Protein AF-A0A924D9V4-F1 (afdb_monomer)

Sequence (196 aa):
MYHKVGEPVHMKADRFLNVSTIAFERQMTLLASMKFRVRPFAEIVEAATTGKTLPPRTLAITFDDGYANVDEHAAPVLQRLDFPATVFVVSQGIGKTNEWDKQEGYPELNLMGWERLRELQALGWEIGGHTRTHSHLDTLENNLAEADILRGKEEVEAVLGVTLKTFCYPFGHYGVSTPNLVAKAGFTGACTTKSG

Mean predicted aligned error: 3.33 Å

Structure (mmCIF, N/CA/C/O backbone):
data_AF-A0A924D9V4-F1
#
_entry.id   AF-A0A924D9V4-F1
#
loop_
_atom_site.group_PDB
_atom_site.id
_atom_site.type_symbol
_atom_site.label_atom_id
_atom_site.label_alt_id
_atom_site.label_comp_id
_atom_site.label_asym_id
_atom_site.label_entity_id
_atom_site.label_seq_id
_atom_site.pdbx_PDB_ins_code
_atom_site.Cartn_x
_atom_site.Cartn_y
_atom_site.Cartn_z
_atom_site.occupancy
_atom_site.B_iso_or_equiv
_atom_site.auth_seq_id
_atom_site.auth_comp_id
_atom_site.auth_asym_id
_atom_site.auth_atom_id
_atom_site.pdbx_PDB_model_num
ATOM 1 N N . MET A 1 1 ? 2.790 -5.242 8.231 1.00 93.75 1 MET A N 1
ATOM 2 C CA . MET A 1 1 ? 3.253 -5.079 6.846 1.00 93.75 1 MET A CA 1
ATOM 3 C C . MET A 1 1 ? 3.575 -6.457 6.303 1.00 93.75 1 MET A C 1
ATOM 5 O O . MET A 1 1 ? 4.354 -7.172 6.924 1.00 93.75 1 MET A O 1
ATOM 9 N N . TYR A 1 2 ? 2.926 -6.831 5.210 1.00 96.62 2 TYR A N 1
ATOM 10 C CA . TYR A 1 2 ? 3.140 -8.059 4.449 1.00 96.62 2 TYR A CA 1
ATOM 11 C C . TYR A 1 2 ? 3.419 -7.674 2.991 1.00 96.62 2 TYR A C 1
ATOM 13 O O . TYR A 1 2 ? 3.175 -6.536 2.604 1.00 96.62 2 TYR A O 1
ATOM 21 N N . HIS A 1 3 ? 3.937 -8.596 2.185 1.00 94.00 3 HIS A N 1
ATOM 22 C CA . HIS A 1 3 ? 4.010 -8.423 0.727 1.00 94.00 3 HIS A CA 1
ATOM 23 C C . HIS A 1 3 ? 3.318 -9.611 0.066 1.00 94.00 3 HIS A C 1
ATOM 25 O O . HIS A 1 3 ? 2.261 -9.462 -0.535 1.00 94.00 3 HIS A O 1
ATOM 31 N N . LYS A 1 4 ? 3.867 -10.814 0.272 1.00 93.56 4 LYS A N 1
ATOM 32 C CA . LYS A 1 4 ? 3.381 -12.059 -0.328 1.00 93.56 4 LYS A CA 1
ATOM 33 C C . LYS A 1 4 ? 2.810 -12.998 0.727 1.00 93.56 4 LYS A C 1
ATOM 35 O O . LYS A 1 4 ? 3.369 -13.132 1.823 1.00 93.56 4 LYS A O 1
ATOM 40 N N . VAL A 1 5 ? 1.715 -13.670 0.382 1.00 94.06 5 VAL A N 1
ATOM 41 C CA . VAL A 1 5 ? 1.150 -14.764 1.180 1.00 94.06 5 VAL A CA 1
ATOM 42 C C . VAL A 1 5 ? 0.968 -15.977 0.283 1.00 94.06 5 VAL A C 1
ATOM 44 O O . VAL A 1 5 ? 0.410 -15.847 -0.796 1.00 94.06 5 VAL A O 1
ATOM 47 N N . GLY A 1 6 ? 1.445 -17.141 0.715 1.00 90.56 6 GLY A N 1
ATOM 48 C CA . GLY A 1 6 ? 1.438 -18.367 -0.087 1.00 90.56 6 GLY A CA 1
ATOM 49 C C . GLY A 1 6 ? 2.699 -19.197 0.117 1.00 90.56 6 GLY A C 1
ATOM 50 O O . GLY A 1 6 ? 3.574 -18.844 0.912 1.00 90.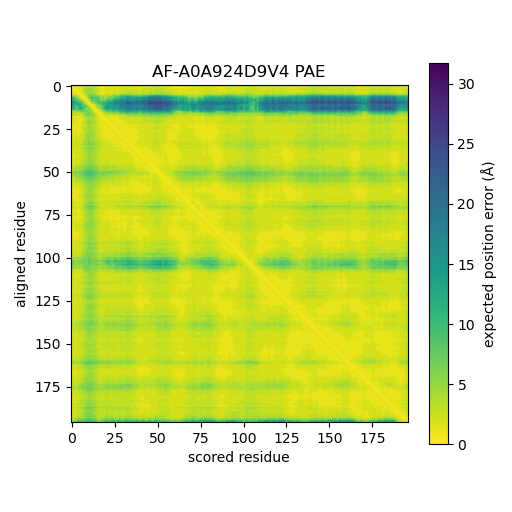56 6 GLY A O 1
ATOM 51 N N . GLU A 1 7 ? 2.806 -20.323 -0.581 1.00 82.19 7 GLU A N 1
ATOM 52 C CA . GLU A 1 7 ? 4.034 -21.119 -0.542 1.00 82.19 7 GLU A CA 1
ATOM 53 C C . GLU A 1 7 ? 5.170 -20.381 -1.275 1.00 82.19 7 GLU A C 1
ATOM 55 O O . GLU A 1 7 ? 4.950 -19.854 -2.367 1.00 82.19 7 GLU A O 1
ATOM 60 N N . PRO A 1 8 ? 6.380 -20.294 -0.686 1.00 70.88 8 PRO A N 1
ATOM 61 C CA . PRO A 1 8 ? 7.477 -19.544 -1.283 1.00 70.88 8 PRO A CA 1
ATOM 62 C C . PRO A 1 8 ? 7.894 -20.181 -2.610 1.00 70.88 8 PRO A C 1
ATOM 64 O O . PRO A 1 8 ? 8.184 -21.377 -2.676 1.00 70.88 8 PRO A O 1
ATOM 67 N N . VAL A 1 9 ? 7.985 -19.362 -3.654 1.00 66.31 9 VAL A N 1
ATOM 68 C CA . VAL A 1 9 ? 8.421 -19.790 -4.989 1.00 66.31 9 VAL A CA 1
ATOM 69 C C . VAL A 1 9 ? 9.951 -19.876 -5.032 1.00 66.31 9 VAL A C 1
ATOM 71 O O . VAL A 1 9 ? 10.512 -20.728 -5.721 1.00 66.31 9 VAL A O 1
ATOM 74 N N . HIS A 1 10 ? 10.651 -19.057 -4.234 1.00 64.56 10 HIS A N 1
ATOM 75 C CA . HIS A 1 10 ? 12.106 -19.057 -4.140 1.00 64.56 10 HIS A CA 1
ATOM 76 C C . HIS A 1 10 ? 12.631 -18.834 -2.706 1.00 64.56 10 HIS A C 1
ATOM 78 O O . HIS A 1 10 ? 12.683 -17.721 -2.191 1.00 64.56 10 HIS A O 1
ATOM 84 N N . MET A 1 11 ? 13.142 -19.899 -2.075 1.00 61.25 11 MET A N 1
ATOM 85 C CA . MET A 1 11 ? 13.516 -19.926 -0.646 1.00 61.25 11 MET A CA 1
ATOM 86 C C . MET A 1 11 ? 14.473 -18.826 -0.137 1.00 61.25 11 MET A C 1
ATOM 88 O O . MET A 1 11 ? 14.416 -18.497 1.046 1.00 61.25 11 MET A O 1
ATOM 92 N N . LYS A 1 12 ? 15.381 -18.280 -0.962 1.00 59.53 12 LYS A N 1
ATOM 93 C CA . LYS A 1 12 ? 16.325 -17.232 -0.514 1.00 59.53 12 LYS A CA 1
ATOM 94 C C . LYS A 1 12 ? 15.731 -15.826 -0.607 1.00 59.53 12 LYS A C 1
ATOM 96 O O . LYS A 1 12 ? 15.820 -15.086 0.367 1.00 59.53 12 LYS A O 1
ATOM 101 N N . ALA A 1 13 ? 15.133 -15.490 -1.748 1.00 59.34 13 ALA A N 1
ATOM 102 C CA . ALA A 1 13 ? 14.556 -14.175 -2.020 1.00 59.34 13 ALA A CA 1
ATOM 103 C C . ALA A 1 13 ? 13.226 -13.958 -1.271 1.00 59.34 13 ALA A C 1
ATOM 105 O O . ALA A 1 13 ? 12.940 -12.866 -0.790 1.00 59.34 13 ALA A O 1
ATOM 106 N N . ASP A 1 14 ? 12.447 -15.023 -1.067 1.00 63.16 14 ASP A N 1
ATOM 107 C CA . ASP A 1 14 ? 11.155 -14.950 -0.377 1.00 63.16 14 ASP A CA 1
ATOM 108 C C . ASP A 1 14 ? 11.266 -14.978 1.150 1.00 63.16 14 ASP A C 1
ATOM 110 O O . ASP A 1 14 ? 10.271 -14.764 1.841 1.00 63.16 14 ASP A O 1
ATOM 114 N N . ARG A 1 15 ? 12.465 -15.211 1.704 1.00 63.47 15 ARG A N 1
ATOM 115 C CA . ARG A 1 15 ? 12.656 -15.446 3.145 1.00 63.47 15 ARG A CA 1
ATOM 116 C C . ARG A 1 15 ? 12.129 -14.309 4.028 1.00 63.47 15 ARG A C 1
ATOM 118 O O . ARG A 1 15 ? 11.729 -14.576 5.158 1.00 63.47 15 ARG A O 1
ATOM 125 N N . PHE A 1 16 ? 12.151 -13.071 3.538 1.00 73.44 16 PHE A N 1
ATOM 126 C CA . PHE A 1 16 ? 11.757 -11.887 4.311 1.00 73.44 16 PHE A CA 1
ATOM 127 C C . PHE A 1 16 ? 10.460 -11.226 3.831 1.00 73.44 16 PHE A C 1
ATOM 129 O O . PHE A 1 16 ? 9.909 -10.405 4.557 1.00 73.44 16 PHE A O 1
ATOM 136 N N . LEU A 1 17 ? 9.962 -11.595 2.647 1.00 84.56 17 LEU A N 1
ATOM 137 C CA . LEU A 1 17 ? 8.810 -10.947 2.007 1.00 84.56 17 LEU A CA 1
ATOM 138 C C . LEU A 1 17 ? 7.609 -11.884 1.820 1.00 84.56 17 LEU A C 1
ATOM 140 O O . LEU A 1 17 ? 6.562 -11.438 1.357 1.00 84.56 17 LEU A O 1
ATOM 144 N N . ASN A 1 18 ? 7.737 -13.171 2.159 1.00 90.38 18 ASN A N 1
ATOM 145 C CA . ASN A 1 18 ? 6.671 -14.156 2.006 1.00 90.38 18 ASN A CA 1
ATOM 146 C C . ASN A 1 18 ? 6.308 -14.833 3.331 1.00 90.38 18 ASN A C 1
ATOM 148 O O . ASN A 1 18 ? 7.175 -15.280 4.084 1.00 90.38 18 ASN A O 1
ATOM 152 N N . VAL A 1 19 ? 5.008 -14.977 3.576 1.00 93.00 19 VAL A N 1
ATOM 153 C CA . VAL A 1 19 ? 4.457 -15.739 4.702 1.00 93.00 19 VAL A CA 1
ATOM 154 C C . VAL A 1 19 ? 3.585 -16.863 4.152 1.00 93.00 19 VAL A C 1
ATOM 156 O O . VAL A 1 19 ? 2.735 -16.622 3.304 1.00 93.00 19 VAL A O 1
ATOM 159 N N . SER A 1 20 ? 3.754 -18.099 4.631 1.00 93.31 20 SER A N 1
ATOM 160 C CA . SER A 1 20 ? 2.880 -19.195 4.186 1.00 93.31 20 SER A CA 1
ATOM 161 C C . SER A 1 20 ? 1.430 -18.954 4.594 1.00 93.31 20 SER A C 1
ATOM 163 O O . SER A 1 20 ? 1.162 -18.358 5.640 1.00 93.31 20 SER A O 1
ATOM 165 N N . THR A 1 21 ? 0.480 -19.470 3.814 1.00 94.00 21 THR A N 1
ATOM 166 C CA . THR A 1 21 ? -0.957 -19.335 4.106 1.00 94.00 21 THR A CA 1
ATOM 167 C C . THR A 1 21 ? -1.294 -19.838 5.511 1.00 94.00 21 THR A C 1
ATOM 169 O O . THR A 1 21 ? -2.023 -19.181 6.249 1.00 94.00 21 THR A O 1
ATOM 172 N N . ILE A 1 22 ? -0.683 -20.953 5.933 1.00 94.81 22 ILE A N 1
ATOM 173 C CA . ILE A 1 22 ? -0.867 -21.527 7.275 1.00 94.81 22 ILE A CA 1
ATOM 174 C C . ILE A 1 22 ? -0.351 -20.577 8.362 1.00 94.81 22 ILE A C 1
ATOM 176 O O . ILE A 1 22 ? -0.993 -20.404 9.400 1.00 94.81 22 ILE A O 1
ATOM 180 N N . ALA A 1 23 ? 0.823 -19.971 8.164 1.00 95.69 23 ALA A N 1
ATOM 181 C CA . ALA A 1 23 ? 1.382 -19.031 9.130 1.00 95.69 23 ALA A CA 1
ATOM 182 C C . ALA A 1 23 ? 0.545 -17.748 9.204 1.00 95.69 23 ALA A C 1
ATOM 184 O O . ALA A 1 23 ? 0.254 -17.278 10.305 1.00 95.69 23 ALA A O 1
ATOM 185 N N . PHE A 1 24 ? 0.110 -17.229 8.055 1.00 97.62 24 PHE A N 1
ATOM 186 C CA . PHE A 1 24 ? -0.761 -16.064 7.975 1.00 97.62 24 PHE A CA 1
ATOM 187 C C . PHE A 1 24 ? -2.095 -16.318 8.691 1.00 97.62 24 PHE A C 1
ATOM 189 O O . PHE A 1 24 ? -2.475 -15.556 9.577 1.00 97.62 24 PHE A O 1
ATOM 196 N N . GLU A 1 25 ? -2.760 -17.444 8.420 1.00 97.88 25 GLU A N 1
ATOM 197 C CA . GLU A 1 25 ? -4.010 -17.816 9.091 1.00 97.88 25 GLU A CA 1
ATOM 198 C C . GLU A 1 25 ? -3.855 -17.933 10.611 1.00 97.88 25 GLU A C 1
ATOM 200 O O . GLU A 1 25 ? -4.698 -17.436 11.366 1.00 97.88 25 GLU A O 1
ATOM 205 N N . ARG A 1 26 ? -2.753 -18.525 11.085 1.00 98.19 26 ARG A N 1
ATOM 206 C CA . ARG A 1 26 ? -2.447 -18.590 12.521 1.00 98.19 26 ARG A CA 1
ATOM 207 C C . ARG A 1 26 ? -2.287 -17.202 13.132 1.00 98.19 26 ARG A C 1
ATOM 209 O O . ARG A 1 26 ? -2.822 -16.961 14.212 1.00 98.19 26 ARG A O 1
ATOM 216 N N . GLN A 1 27 ? -1.585 -16.294 12.454 1.00 98.31 27 GLN A N 1
ATOM 217 C CA . GLN A 1 27 ? -1.418 -14.912 12.910 1.00 98.31 27 GLN A CA 1
ATOM 218 C C . GLN A 1 27 ? -2.773 -14.198 12.993 1.00 98.31 27 GLN A C 1
ATOM 220 O O . GLN A 1 27 ? -3.090 -13.618 14.030 1.00 98.31 27 GLN A O 1
ATOM 225 N N . MET A 1 28 ? -3.608 -14.295 11.956 1.00 98.62 28 MET A N 1
ATOM 226 C CA . MET A 1 28 ? -4.914 -13.625 11.929 1.00 98.62 28 MET A CA 1
ATOM 227 C C . MET A 1 28 ? -5.873 -14.180 12.985 1.00 98.62 28 MET A C 1
ATOM 229 O O . MET A 1 28 ? -6.525 -13.421 13.703 1.00 98.62 28 MET A O 1
ATOM 233 N N . THR A 1 29 ? -5.895 -15.503 13.157 1.00 98.31 29 THR A N 1
ATOM 234 C CA . THR A 1 29 ? -6.698 -16.168 14.193 1.00 98.31 29 THR A CA 1
ATOM 235 C C . THR A 1 29 ? -6.238 -15.769 15.597 1.00 98.31 29 THR A C 1
ATOM 237 O O . THR A 1 29 ? -7.064 -15.538 16.484 1.00 98.31 29 THR A O 1
ATOM 240 N N . LEU A 1 30 ? -4.925 -15.619 15.808 1.00 98.50 30 LEU A N 1
ATOM 241 C CA . LEU A 1 30 ? -4.385 -15.118 17.069 1.00 98.50 30 LEU A CA 1
ATOM 242 C C . LEU A 1 30 ? -4.863 -13.684 17.337 1.00 98.50 30 LEU A C 1
ATOM 244 O O . LEU A 1 30 ? -5.401 -13.425 18.413 1.00 98.50 30 LEU A O 1
ATOM 248 N N . LEU A 1 31 ? -4.761 -12.779 16.357 1.00 98.31 31 LEU A N 1
ATOM 249 C CA . LEU A 1 31 ? -5.248 -11.399 16.486 1.00 98.31 31 LEU A CA 1
ATOM 250 C C . LEU A 1 31 ? -6.747 -11.349 16.828 1.00 98.31 31 LEU A C 1
ATOM 252 O O . LEU A 1 31 ? -7.146 -10.635 17.755 1.00 98.31 31 LEU A O 1
ATOM 256 N N . ALA A 1 32 ? -7.565 -12.159 16.152 1.00 97.81 32 ALA A N 1
ATOM 257 C CA . ALA A 1 32 ? -8.996 -12.275 16.425 1.00 97.81 32 ALA A CA 1
ATOM 258 C C . ALA A 1 32 ? -9.282 -12.793 17.846 1.00 97.81 32 ALA A C 1
ATOM 260 O O . ALA A 1 32 ? -10.109 -12.226 18.569 1.00 97.81 32 ALA A O 1
ATOM 261 N N . SER A 1 33 ? -8.568 -13.831 18.296 1.00 98.12 33 SER A N 1
ATOM 262 C CA . SER A 1 33 ? -8.735 -14.381 19.651 1.00 98.12 33 SER A CA 1
ATOM 263 C C . SER A 1 33 ? -8.330 -13.382 20.743 1.00 98.12 33 SER A C 1
ATOM 265 O O . SER A 1 33 ? -9.002 -13.280 21.770 1.00 98.12 33 SER A O 1
ATOM 267 N N . MET A 1 34 ? -7.312 -12.559 20.474 1.00 97.88 34 MET A N 1
ATOM 268 C CA . MET A 1 34 ? -6.857 -11.462 21.333 1.00 97.88 34 MET A CA 1
ATOM 269 C C . MET A 1 34 ? -7.727 -10.196 21.236 1.00 97.88 34 MET A C 1
ATOM 271 O O . MET A 1 34 ? -7.412 -9.187 21.875 1.00 97.88 34 MET A O 1
ATOM 275 N N . LYS A 1 35 ? -8.830 -10.243 20.476 1.00 97.12 35 LYS A N 1
ATOM 276 C CA . LYS A 1 35 ? -9.797 -9.147 20.304 1.00 97.12 35 LYS A CA 1
ATOM 277 C C . LYS A 1 35 ? -9.177 -7.875 19.715 1.00 97.12 35 LYS A C 1
ATOM 279 O O . LYS A 1 35 ? -9.587 -6.768 20.075 1.00 97.12 35 LYS A O 1
ATOM 284 N N . PHE A 1 36 ? -8.195 -8.025 18.824 1.00 98.31 36 PHE A N 1
ATOM 285 C CA . PHE A 1 36 ? -7.759 -6.910 17.989 1.00 98.31 36 PHE A CA 1
ATOM 286 C C . PHE A 1 36 ? -8.867 -6.506 17.018 1.00 98.31 36 PHE A C 1
ATOM 288 O O . PHE A 1 36 ? -9.672 -7.327 16.581 1.00 98.31 36 PHE A O 1
ATOM 295 N N . ARG A 1 37 ? -8.904 -5.215 16.700 1.00 97.56 37 ARG A N 1
ATOM 296 C CA . ARG A 1 37 ? -9.806 -4.624 15.717 1.00 97.56 37 ARG A CA 1
ATOM 297 C C . ARG A 1 37 ? -8.973 -4.178 14.536 1.00 97.56 37 ARG A C 1
ATOM 299 O O . ARG A 1 37 ? -8.150 -3.275 14.673 1.00 97.56 37 ARG A O 1
ATOM 306 N N . VAL A 1 38 ? -9.177 -4.822 13.399 1.00 98.31 38 VAL A N 1
ATOM 307 C CA . VAL A 1 38 ? -8.474 -4.450 12.178 1.00 98.31 38 VAL A CA 1
ATOM 308 C C . VAL A 1 38 ? -9.232 -3.321 11.494 1.00 98.31 38 VAL A C 1
ATOM 310 O O . VAL A 1 38 ? -10.459 -3.357 11.409 1.00 98.31 38 VAL A O 1
ATOM 313 N N . ARG A 1 39 ? -8.504 -2.294 11.059 1.00 98.06 39 ARG A N 1
ATOM 314 C CA . ARG A 1 39 ? -9.029 -1.159 10.298 1.00 98.06 39 ARG A CA 1
ATOM 315 C C . ARG A 1 39 ? -8.159 -0.911 9.067 1.00 98.06 39 ARG A C 1
ATOM 317 O O . ARG A 1 39 ? -6.953 -1.163 9.147 1.00 98.06 39 ARG A O 1
ATOM 324 N N . PRO A 1 40 ? -8.729 -0.389 7.967 1.00 98.12 40 PRO A N 1
ATOM 325 C CA . PRO A 1 40 ? -7.927 0.174 6.893 1.00 98.12 40 PRO A CA 1
ATOM 326 C C . PRO A 1 40 ? -6.972 1.236 7.444 1.00 98.12 40 PRO A C 1
ATOM 328 O O . PRO A 1 40 ? -7.305 1.977 8.375 1.00 98.12 40 PRO A O 1
ATOM 331 N N . PHE A 1 41 ? -5.776 1.313 6.876 1.00 98.44 41 PHE A N 1
ATOM 332 C CA . PHE A 1 41 ? -4.731 2.221 7.325 1.00 98.44 41 PHE A CA 1
ATOM 333 C C . PHE A 1 41 ? -5.171 3.693 7.278 1.00 98.44 41 PHE A C 1
ATOM 335 O O . PHE A 1 41 ? -4.890 4.434 8.223 1.00 98.44 41 PHE A O 1
ATOM 342 N N . ALA A 1 42 ? -5.951 4.0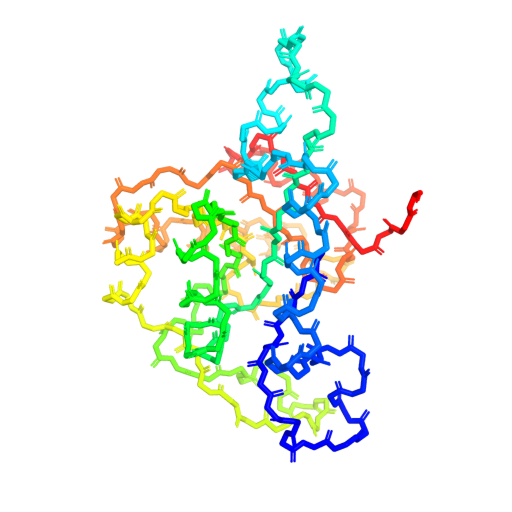99 6.271 1.00 98.19 42 ALA A N 1
ATOM 343 C CA . ALA A 1 42 ? -6.559 5.428 6.198 1.00 98.19 42 ALA A CA 1
ATOM 344 C C . ALA A 1 42 ? -7.361 5.805 7.447 1.00 98.19 42 ALA A C 1
ATOM 346 O O . ALA A 1 42 ? -7.272 6.949 7.883 1.00 98.19 42 ALA A O 1
ATOM 347 N N . GLU A 1 43 ? -8.119 4.880 8.045 1.00 97.88 43 GLU A N 1
ATOM 348 C CA . GLU A 1 43 ? -8.905 5.186 9.249 1.00 97.88 43 GLU A CA 1
ATOM 349 C C . GLU A 1 43 ? -7.999 5.467 10.455 1.00 97.88 43 GLU A C 1
ATOM 351 O O . GLU A 1 43 ? -8.311 6.313 11.295 1.00 97.88 43 GLU A O 1
ATOM 356 N N . ILE A 1 44 ? -6.859 4.775 10.540 1.00 97.62 44 ILE A N 1
ATOM 357 C CA . ILE A 1 44 ? -5.872 4.989 11.604 1.00 97.62 44 ILE A CA 1
ATOM 358 C C . ILE A 1 44 ? -5.157 6.328 11.407 1.00 97.62 44 ILE A C 1
ATOM 360 O O . ILE A 1 44 ? -4.995 7.082 12.368 1.00 97.62 44 ILE A O 1
ATOM 364 N N . VAL A 1 45 ? -4.778 6.651 10.169 1.00 97.62 45 VAL A N 1
ATOM 365 C CA . VAL A 1 45 ? -4.183 7.946 9.800 1.00 97.62 45 VAL A CA 1
ATOM 366 C C . VAL A 1 45 ? -5.152 9.095 10.084 1.00 97.62 45 VAL A C 1
ATOM 368 O O . VAL A 1 45 ? -4.770 10.096 10.692 1.00 97.62 45 VAL A O 1
ATOM 371 N N . GLU A 1 46 ? -6.417 8.957 9.691 1.00 97.19 46 GLU A N 1
ATOM 372 C CA . GLU A 1 46 ? -7.459 9.950 9.958 1.00 97.19 46 GLU A CA 1
ATOM 373 C C . GLU A 1 46 ? -7.628 10.167 11.463 1.00 97.19 46 GLU A C 1
ATOM 375 O O . GLU A 1 46 ? -7.649 11.303 11.934 1.00 97.19 46 GLU A O 1
ATOM 380 N N . ALA A 1 47 ? -7.683 9.091 12.247 1.00 97.12 47 ALA A N 1
ATOM 381 C CA . ALA A 1 47 ? -7.802 9.200 13.692 1.00 97.12 47 ALA A CA 1
ATOM 382 C C . ALA A 1 47 ? -6.606 9.921 14.335 1.00 97.12 47 ALA A C 1
ATOM 384 O O . ALA A 1 47 ? -6.795 10.809 15.168 1.00 97.12 47 ALA A O 1
ATOM 385 N N . ALA A 1 48 ? -5.384 9.600 13.899 1.00 94.12 48 ALA A N 1
ATOM 386 C CA . ALA A 1 48 ? -4.165 10.233 14.392 1.00 94.12 48 ALA A CA 1
ATOM 387 C C . ALA A 1 48 ? -4.091 11.733 14.052 1.00 94.12 48 ALA A C 1
ATOM 389 O O . ALA A 1 48 ? -3.616 12.527 14.860 1.00 94.12 48 ALA A O 1
ATOM 390 N N . THR A 1 49 ? -4.577 12.128 12.874 1.00 93.25 49 THR A N 1
ATOM 391 C CA . THR A 1 49 ? -4.516 13.518 12.384 1.00 93.25 49 THR A CA 1
ATOM 392 C C . THR A 1 49 ? -5.659 14.398 12.888 1.00 93.25 49 THR A C 1
ATOM 394 O O . THR A 1 49 ? -5.479 15.601 13.051 1.00 93.25 49 THR A O 1
ATOM 397 N N . THR A 1 50 ? -6.824 13.813 13.173 1.00 95.56 50 THR A N 1
ATOM 398 C CA . THR A 1 50 ? -8.014 14.534 13.666 1.00 95.56 50 THR A CA 1
ATOM 399 C C . THR A 1 50 ? -8.171 14.491 15.187 1.00 95.56 50 THR A C 1
ATOM 401 O O . THR A 1 50 ? -9.053 15.151 15.733 1.00 95.56 50 THR A O 1
ATOM 404 N N . GLY A 1 51 ? -7.348 13.705 15.888 1.00 94.25 51 GLY A N 1
ATOM 405 C CA . GLY A 1 51 ? -7.468 13.492 17.332 1.00 94.25 51 GLY A CA 1
ATOM 406 C C . GLY A 1 51 ? -8.650 12.600 17.732 1.00 94.25 51 GLY A C 1
ATOM 407 O O . GLY A 1 51 ? -9.013 12.547 18.908 1.00 94.25 51 GLY A O 1
ATOM 408 N N . LYS A 1 52 ? -9.268 11.893 16.778 1.00 95.44 52 LYS A N 1
ATOM 409 C CA . LYS A 1 52 ? -10.335 10.926 17.058 1.00 95.44 52 LYS A CA 1
ATOM 410 C C . LYS A 1 52 ? -9.751 9.707 17.771 1.00 95.44 52 LYS A C 1
ATOM 412 O O . LYS A 1 52 ? -8.790 9.096 17.315 1.00 95.44 52 LYS A O 1
ATOM 417 N N . THR A 1 53 ? -10.367 9.304 18.876 1.00 95.38 53 THR A N 1
ATOM 418 C CA . THR A 1 53 ? -9.937 8.112 19.614 1.00 95.38 53 THR A CA 1
ATOM 419 C C . THR A 1 53 ? -10.263 6.838 18.835 1.00 95.38 53 THR A C 1
ATOM 421 O O . THR A 1 53 ? -11.413 6.611 18.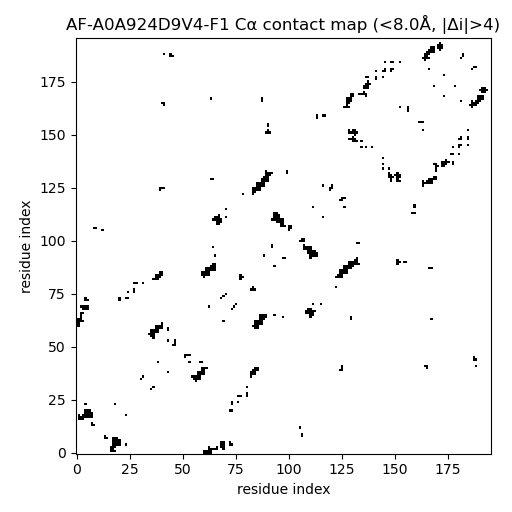450 1.00 95.38 53 THR A O 1
ATOM 424 N N . LEU A 1 54 ? -9.265 5.971 18.654 1.00 95.69 54 LEU A N 1
ATOM 425 C CA . LEU A 1 54 ? -9.473 4.616 18.146 1.00 95.69 54 LEU A CA 1
ATOM 426 C C . LEU A 1 54 ? -9.879 3.668 19.280 1.00 95.69 54 LEU A C 1
ATOM 428 O O . LEU A 1 54 ? -9.404 3.811 20.411 1.00 95.69 54 LEU A O 1
ATOM 432 N N . PRO A 1 55 ? -10.706 2.649 18.997 1.00 95.50 55 PRO A N 1
ATOM 433 C CA . PRO A 1 55 ? -10.939 1.572 19.944 1.00 95.50 55 PRO A CA 1
ATOM 434 C C . PRO A 1 55 ? -9.617 0.942 20.428 1.00 95.50 55 PRO A C 1
ATOM 436 O O . PRO A 1 55 ? -8.669 0.825 19.645 1.00 95.50 55 PRO A O 1
ATOM 439 N N . PRO A 1 56 ? -9.542 0.450 21.677 1.00 96.12 56 PRO A N 1
ATOM 440 C CA . PRO A 1 56 ? -8.375 -0.290 22.143 1.00 96.12 56 PRO A CA 1
ATOM 441 C C . PRO A 1 56 ? -8.070 -1.488 21.239 1.00 96.12 56 PRO A C 1
ATOM 443 O O . PRO A 1 56 ? -8.996 -2.117 20.713 1.00 96.12 56 PRO A O 1
ATOM 446 N N . ARG A 1 57 ? -6.779 -1.829 21.121 1.00 96.38 57 ARG A N 1
ATOM 447 C CA . ARG A 1 57 ? -6.277 -2.934 20.281 1.00 96.38 57 ARG A CA 1
ATOM 448 C C . ARG A 1 57 ? -6.638 -2.764 18.800 1.00 96.38 57 ARG A C 1
ATOM 450 O O . ARG A 1 57 ? -6.967 -3.739 18.133 1.00 96.38 57 ARG A O 1
ATOM 457 N N . THR A 1 58 ? -6.603 -1.534 18.296 1.00 98.06 58 THR A N 1
ATOM 458 C CA . THR A 1 58 ? -6.735 -1.279 16.856 1.00 98.06 58 THR A CA 1
ATOM 459 C C . THR A 1 58 ? -5.390 -1.483 16.163 1.00 98.06 58 THR A C 1
ATOM 461 O O . THR A 1 58 ? -4.367 -1.037 16.680 1.00 98.06 58 THR A O 1
ATOM 464 N N . LEU A 1 59 ? -5.390 -2.151 15.009 1.00 97.56 59 LEU A N 1
ATOM 465 C CA . LEU A 1 59 ? -4.227 -2.277 14.128 1.00 97.56 59 LEU A CA 1
ATOM 466 C C . LEU A 1 59 ? -4.649 -2.197 12.658 1.00 97.56 59 LEU A C 1
ATOM 468 O O . LEU A 1 59 ? -5.819 -2.404 12.338 1.00 97.56 59 LEU A O 1
ATOM 472 N N . ALA A 1 60 ? -3.688 -1.929 11.777 1.00 98.25 60 ALA A N 1
ATOM 473 C CA . ALA A 1 60 ? -3.847 -2.100 10.337 1.00 98.25 60 ALA A CA 1
ATOM 474 C C . ALA A 1 60 ? -3.067 -3.327 9.865 1.00 98.25 60 ALA A C 1
ATOM 476 O O . ALA A 1 60 ? -1.970 -3.615 10.352 1.00 98.25 60 ALA A O 1
ATOM 477 N N . ILE A 1 61 ? -3.634 -4.018 8.883 1.00 98.56 61 ILE A N 1
ATOM 478 C CA . ILE A 1 61 ? -2.948 -5.035 8.092 1.00 98.56 61 ILE A CA 1
ATOM 479 C C . ILE A 1 61 ? -2.730 -4.424 6.716 1.00 98.56 61 ILE A C 1
ATOM 481 O O . ILE A 1 61 ? -3.685 -3.979 6.082 1.00 98.56 61 ILE A O 1
ATOM 485 N N . THR A 1 62 ? -1.475 -4.382 6.281 1.00 98.44 62 THR A N 1
ATOM 486 C CA . THR A 1 62 ? -1.090 -3.801 4.994 1.00 98.44 62 THR A CA 1
ATOM 487 C C . THR A 1 62 ? -0.354 -4.825 4.144 1.00 98.44 62 THR A C 1
ATOM 489 O O . THR A 1 62 ? 0.436 -5.610 4.684 1.00 98.44 62 THR A O 1
ATOM 492 N N . PHE A 1 63 ? -0.611 -4.788 2.840 1.00 98.44 63 PHE A N 1
ATOM 493 C CA . PHE A 1 63 ? 0.083 -5.549 1.808 1.00 98.44 63 PHE A CA 1
ATOM 494 C C . PHE A 1 63 ? 0.694 -4.581 0.804 1.00 98.44 63 PHE A C 1
ATOM 496 O O . PHE A 1 63 ? -0.024 -3.756 0.243 1.00 98.44 63 PHE A O 1
ATOM 503 N N . ASP A 1 64 ? 1.995 -4.685 0.585 1.00 97.75 64 ASP A N 1
ATOM 504 C CA . ASP A 1 64 ? 2.697 -3.845 -0.382 1.00 97.75 64 ASP A CA 1
ATOM 505 C C . ASP A 1 64 ? 2.757 -4.546 -1.757 1.00 97.75 64 ASP A C 1
ATOM 507 O O . ASP A 1 64 ? 2.427 -5.731 -1.880 1.00 97.75 64 ASP A O 1
ATOM 511 N N . ASP A 1 65 ? 3.129 -3.799 -2.795 1.00 97.12 65 ASP A N 1
ATOM 512 C CA . ASP A 1 65 ? 3.337 -4.216 -4.197 1.00 97.12 65 ASP A CA 1
ATOM 513 C C . ASP A 1 65 ? 2.108 -4.659 -5.006 1.00 97.12 65 ASP A C 1
ATOM 515 O O . ASP A 1 65 ? 2.095 -4.537 -6.233 1.00 97.12 65 ASP A O 1
ATOM 519 N N . GLY A 1 66 ? 1.051 -5.139 -4.352 1.00 96.88 66 GLY A N 1
ATOM 520 C CA . GLY A 1 66 ? -0.170 -5.588 -5.021 1.00 96.88 66 GLY A CA 1
ATOM 521 C C 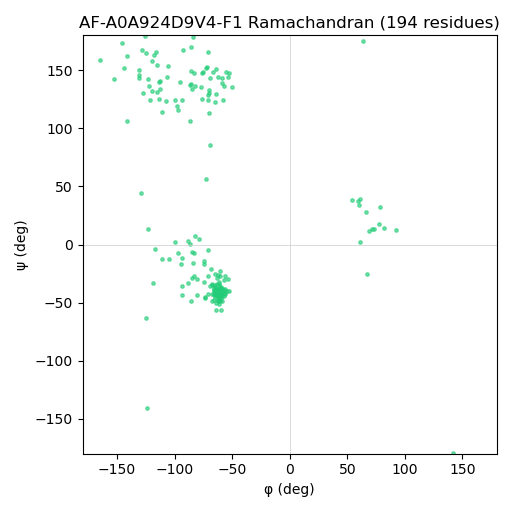. GLY A 1 66 ? -0.066 -6.982 -5.646 1.00 96.88 66 GLY A C 1
ATOM 522 O O . GLY A 1 66 ? -0.707 -7.239 -6.664 1.00 96.88 66 GLY A O 1
ATOM 523 N N . TYR A 1 67 ? 0.716 -7.892 -5.057 1.00 96.75 67 TYR A N 1
ATOM 524 C CA . TYR A 1 67 ? 0.849 -9.275 -5.533 1.00 96.75 67 TYR A CA 1
ATOM 525 C C . TYR A 1 67 ? -0.483 -10.031 -5.598 1.00 96.75 67 TYR A C 1
ATOM 527 O O . TYR A 1 67 ? -1.263 -10.029 -4.646 1.00 96.75 67 TYR A O 1
ATOM 535 N N . ALA A 1 68 ? -0.708 -10.767 -6.689 1.00 95.94 68 ALA A N 1
ATOM 536 C CA . ALA A 1 68 ? -1.919 -11.569 -6.885 1.00 95.94 68 ALA A CA 1
ATOM 537 C C . ALA A 1 68 ? -2.079 -12.690 -5.840 1.00 95.94 68 ALA A C 1
ATOM 539 O O . ALA A 1 68 ? -3.192 -13.061 -5.494 1.00 95.94 68 ALA A O 1
ATOM 540 N N . ASN A 1 69 ? -0.987 -13.184 -5.253 1.00 93.62 69 ASN A N 1
ATOM 541 C CA . ASN A 1 69 ? -1.060 -14.228 -4.226 1.00 93.62 69 ASN A CA 1
ATOM 542 C C . ASN A 1 69 ? -1.703 -13.753 -2.901 1.00 93.62 69 ASN A C 1
ATOM 544 O O . ASN A 1 69 ? -2.229 -14.567 -2.140 1.00 93.62 69 ASN A O 1
ATOM 548 N N . VAL A 1 70 ? -1.732 -12.440 -2.635 1.00 94.62 70 VAL A N 1
ATOM 549 C CA . VAL A 1 70 ? -2.466 -11.858 -1.499 1.00 94.62 70 VAL A CA 1
ATOM 550 C C . VAL A 1 70 ? -3.954 -12.124 -1.652 1.00 94.62 70 VAL A C 1
ATOM 552 O O . VAL A 1 70 ? -4.617 -12.495 -0.683 1.00 94.62 70 VAL A O 1
ATOM 555 N N . ASP A 1 71 ? -4.469 -11.972 -2.867 1.00 89.62 71 ASP A N 1
ATOM 556 C CA . ASP A 1 71 ? -5.840 -12.336 -3.166 1.00 89.62 71 ASP A CA 1
ATOM 557 C C . ASP A 1 71 ? -6.074 -13.830 -2.896 1.00 89.62 71 ASP A C 1
ATOM 559 O O . ASP A 1 71 ? -6.901 -14.193 -2.064 1.00 89.62 71 ASP A O 1
ATOM 563 N N . GLU A 1 72 ? -5.284 -14.694 -3.526 1.00 89.50 72 GLU A N 1
ATOM 564 C CA . GLU A 1 72 ? -5.500 -16.143 -3.482 1.00 89.50 72 GLU A CA 1
ATOM 565 C C . GLU A 1 72 ? -5.417 -16.731 -2.063 1.00 89.50 72 GLU A C 1
ATOM 567 O O . GLU A 1 72 ? -6.132 -17.681 -1.727 1.00 89.50 72 GLU A O 1
ATOM 572 N N . HIS A 1 73 ? -4.556 -16.171 -1.207 1.00 95.19 73 HIS A N 1
ATOM 573 C CA . HIS A 1 73 ? -4.220 -16.781 0.079 1.00 95.19 73 HIS A CA 1
ATOM 574 C C . HIS A 1 73 ? -4.578 -15.946 1.310 1.00 95.19 73 HIS A C 1
ATOM 576 O O . HIS A 1 73 ? -4.909 -16.524 2.348 1.00 95.19 73 HIS A O 1
ATOM 582 N N . ALA A 1 74 ? -4.508 -14.615 1.241 1.00 96.81 74 ALA A N 1
ATOM 583 C CA . ALA A 1 74 ? -4.770 -13.755 2.394 1.00 96.81 74 ALA A CA 1
ATOM 584 C C . ALA A 1 74 ? -6.229 -13.289 2.447 1.00 96.81 74 ALA A C 1
ATOM 586 O O . ALA A 1 74 ? -6.841 -13.328 3.518 1.00 96.81 74 ALA A O 1
ATOM 587 N N . ALA A 1 75 ? -6.808 -12.888 1.310 1.00 96.38 75 ALA A N 1
ATOM 588 C CA . ALA A 1 75 ? -8.156 -12.326 1.270 1.00 96.38 75 ALA A CA 1
ATOM 589 C C . ALA A 1 75 ? -9.241 -13.284 1.815 1.00 96.38 75 ALA A C 1
ATOM 591 O O . ALA A 1 75 ? -10.030 -12.834 2.650 1.00 96.38 75 ALA A O 1
ATOM 592 N N . PRO A 1 76 ? -9.255 -14.599 1.496 1.00 96.81 76 PRO A N 1
ATOM 593 C CA . PRO A 1 76 ? -10.221 -15.535 2.074 1.00 96.81 76 PRO A CA 1
ATOM 594 C C . PRO A 1 76 ? -10.116 -15.655 3.597 1.00 96.81 76 PRO A C 1
ATOM 596 O O . PRO A 1 76 ? -11.128 -15.756 4.288 1.00 96.81 76 PRO A O 1
ATOM 599 N N . VAL A 1 77 ? -8.894 -15.636 4.142 1.00 97.88 77 VAL A N 1
ATOM 600 C CA . VAL A 1 77 ? -8.660 -15.702 5.594 1.00 97.88 77 VAL A CA 1
ATOM 601 C C . VAL A 1 77 ? -9.213 -14.452 6.271 1.00 97.88 77 VAL A C 1
ATOM 603 O O . VAL A 1 77 ? -9.931 -14.555 7.265 1.00 97.88 77 VAL A O 1
ATOM 606 N N . LEU A 1 78 ? -8.898 -13.279 5.720 1.00 98.19 78 LEU A N 1
ATOM 607 C CA . LEU A 1 78 ? -9.340 -11.994 6.252 1.00 98.19 78 LEU A CA 1
ATOM 608 C C . LEU A 1 78 ? -10.863 -11.842 6.171 1.00 98.19 78 LEU A C 1
ATOM 610 O O . LEU A 1 78 ? -11.484 -11.442 7.154 1.00 98.19 78 LEU A O 1
ATOM 614 N N . GLN A 1 79 ? -11.480 -12.270 5.068 1.00 97.19 79 GLN A N 1
ATOM 615 C CA . GLN A 1 79 ? -12.933 -12.253 4.896 1.00 97.19 79 GLN A CA 1
ATOM 616 C C . GLN A 1 79 ? -13.654 -13.131 5.928 1.00 97.19 79 GLN A C 1
ATOM 618 O O . GLN A 1 79 ? -14.651 -12.701 6.504 1.00 97.19 79 GLN A O 1
ATOM 623 N N . ARG A 1 80 ? -13.144 -14.339 6.226 1.00 97.44 80 ARG A N 1
ATOM 624 C CA . ARG A 1 80 ? -13.721 -15.207 7.276 1.00 97.44 80 ARG A CA 1
ATOM 625 C C . ARG A 1 80 ? -13.702 -14.568 8.666 1.00 97.44 80 ARG A C 1
ATOM 627 O O . ARG A 1 80 ? -14.513 -14.938 9.511 1.00 97.44 80 ARG A O 1
ATOM 634 N N . LEU A 1 81 ? -12.755 -13.667 8.911 1.00 97.62 81 LEU A N 1
ATOM 635 C CA . LEU A 1 81 ? -12.555 -12.997 10.195 1.00 97.62 81 LEU A CA 1
ATOM 636 C C . LEU A 1 81 ? -13.152 -11.585 10.237 1.00 97.62 81 LEU A C 1
ATOM 638 O O . LEU A 1 81 ? -13.015 -10.922 11.264 1.00 97.62 81 LEU A O 1
ATOM 642 N N . ASP A 1 82 ? -13.803 -11.140 9.157 1.00 96.75 82 ASP A N 1
ATOM 643 C CA . ASP A 1 82 ? -14.303 -9.769 8.990 1.00 96.75 82 ASP A CA 1
ATOM 644 C C . ASP A 1 82 ? -13.201 -8.712 9.209 1.00 96.75 82 ASP A C 1
ATOM 646 O O . ASP A 1 82 ? -13.387 -7.669 9.836 1.00 96.75 82 ASP A O 1
ATOM 650 N N . PHE A 1 83 ? -11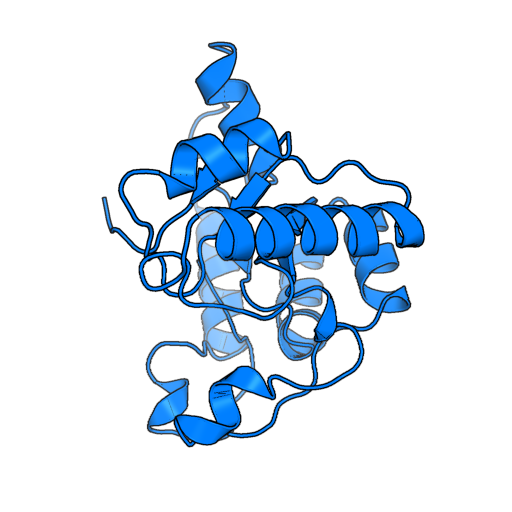.988 -9.028 8.745 1.00 98.31 83 PHE A N 1
ATOM 651 C CA . PHE A 1 83 ? -10.841 -8.134 8.820 1.00 98.31 83 PHE A CA 1
ATOM 652 C C . PHE A 1 83 ? -10.677 -7.388 7.492 1.00 98.31 83 PHE A C 1
ATOM 654 O O . PHE A 1 83 ? -10.364 -8.020 6.481 1.00 98.31 83 PHE A O 1
ATOM 661 N N . PRO A 1 84 ? -10.832 -6.052 7.467 1.00 97.94 84 PRO A N 1
ATOM 662 C CA . PRO A 1 84 ? -10.403 -5.268 6.317 1.00 97.94 84 PRO A CA 1
ATOM 663 C C . PRO A 1 84 ? -8.871 -5.226 6.249 1.00 97.94 84 PRO A C 1
ATOM 665 O O . PRO A 1 84 ? -8.180 -5.526 7.225 1.00 97.94 84 PRO A O 1
ATOM 668 N N . ALA A 1 85 ? -8.323 -4.801 5.117 1.00 98.50 85 ALA A N 1
ATOM 669 C CA . ALA A 1 85 ? -6.896 -4.527 4.982 1.00 98.50 85 ALA A CA 1
ATOM 670 C C . ALA A 1 85 ? -6.646 -3.353 4.030 1.00 98.50 85 ALA A C 1
ATOM 672 O O . ALA A 1 85 ? -7.568 -2.837 3.399 1.00 98.50 85 ALA A O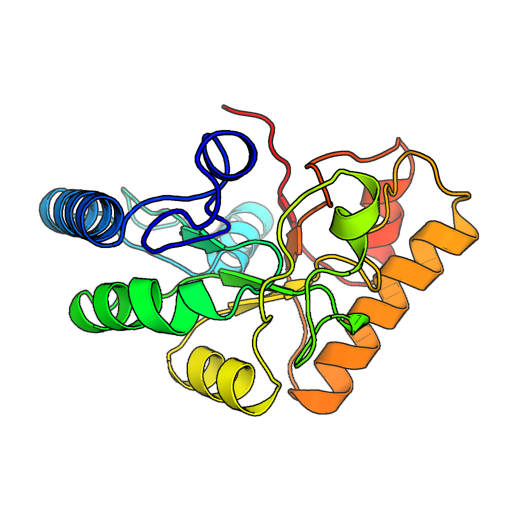 1
ATOM 673 N N . THR A 1 86 ? -5.389 -2.934 3.939 1.00 98.75 86 THR A N 1
ATOM 674 C CA . THR A 1 86 ? -4.916 -1.978 2.935 1.00 98.75 86 THR A CA 1
ATOM 675 C C . THR A 1 86 ? -3.971 -2.692 1.982 1.00 98.75 86 THR A C 1
ATOM 677 O O . THR A 1 86 ? -3.066 -3.394 2.433 1.00 98.75 86 THR A O 1
ATOM 680 N N . VAL A 1 87 ? -4.141 -2.496 0.678 1.00 98.62 87 VAL A N 1
ATOM 681 C CA . VAL A 1 87 ? -3.146 -2.888 -0.324 1.00 98.62 87 VAL A CA 1
ATOM 682 C C . VAL A 1 87 ? -2.568 -1.648 -0.996 1.00 98.62 87 VAL A C 1
ATOM 684 O O . VAL A 1 87 ? -3.309 -0.814 -1.514 1.00 98.62 87 VAL A O 1
ATOM 687 N N . PHE A 1 88 ? -1.246 -1.517 -0.983 1.00 98.75 88 PHE A N 1
ATOM 688 C CA . PHE A 1 88 ? -0.529 -0.472 -1.700 1.00 98.75 88 PHE A CA 1
ATOM 689 C C . PHE A 1 88 ? -0.111 -1.001 -3.069 1.00 98.75 88 PHE A C 1
ATOM 691 O O . PHE A 1 88 ? 0.532 -2.044 -3.161 1.00 98.75 88 PHE A O 1
ATOM 698 N N . VAL A 1 89 ? -0.499 -0.302 -4.137 1.00 98.56 89 VAL A N 1
ATOM 699 C CA . VAL A 1 89 ? -0.311 -0.783 -5.514 1.00 98.56 89 VAL A CA 1
ATOM 700 C C . VAL A 1 89 ? 0.685 0.066 -6.295 1.00 98.56 89 VAL A C 1
ATOM 702 O O . VAL A 1 89 ? 0.668 1.298 -6.226 1.00 98.56 89 VAL A O 1
ATOM 705 N N . VAL A 1 90 ? 1.524 -0.608 -7.083 1.00 98.62 90 VAL A N 1
ATOM 706 C CA . VAL A 1 90 ? 2.394 0.011 -8.088 1.00 98.62 90 VAL A CA 1
ATOM 707 C C . VAL A 1 90 ? 1.598 0.140 -9.383 1.00 98.62 90 VAL A C 1
ATOM 709 O O . VAL A 1 90 ? 1.344 -0.855 -10.061 1.00 98.62 90 VAL A O 1
ATOM 712 N N . SER A 1 91 ? 1.173 1.355 -9.734 1.00 98.50 91 SER A N 1
ATOM 713 C CA . SER A 1 91 ? 0.152 1.545 -10.784 1.00 98.50 91 SER A CA 1
ATOM 714 C C . SER A 1 91 ? 0.509 0.929 -12.150 1.00 98.50 91 SER A C 1
ATOM 716 O O . SER A 1 91 ? -0.350 0.307 -12.773 1.00 98.50 91 SER A O 1
ATOM 718 N N . GLN A 1 92 ? 1.772 0.997 -12.602 1.00 97.69 92 GLN A N 1
ATOM 719 C CA . GLN A 1 92 ? 2.171 0.393 -13.882 1.00 97.69 92 GLN A CA 1
ATOM 720 C C . GLN A 1 92 ? 2.279 -1.132 -13.855 1.00 97.69 92 GLN A C 1
ATOM 722 O O . GLN A 1 92 ? 2.313 -1.742 -14.932 1.00 97.69 92 GLN A O 1
ATOM 727 N N . GLY A 1 93 ? 2.350 -1.723 -12.662 1.00 97.75 93 GLY A N 1
ATOM 728 C CA . GLY A 1 93 ? 2.385 -3.164 -12.446 1.00 97.75 93 GLY A CA 1
ATOM 729 C C . GLY A 1 93 ? 1.001 -3.812 -12.429 1.00 97.75 93 GLY A C 1
ATOM 730 O O . GLY A 1 93 ? 0.903 -5.025 -12.582 1.00 97.75 93 GLY A O 1
ATOM 731 N N . ILE A 1 94 ? -0.080 -3.039 -12.284 1.00 98.25 94 ILE A N 1
ATOM 732 C CA . ILE A 1 94 ? -1.441 -3.585 -12.167 1.00 98.25 94 ILE A CA 1
ATOM 733 C C . ILE A 1 94 ? -1.790 -4.439 -13.395 1.00 98.25 94 ILE A C 1
ATOM 735 O O . ILE A 1 94 ? -1.728 -3.980 -14.538 1.00 98.25 94 ILE A O 1
ATOM 739 N N . GLY A 1 95 ? -2.170 -5.696 -13.148 1.00 98.00 95 GLY A N 1
ATOM 740 C CA . GLY A 1 95 ? -2.472 -6.696 -14.177 1.00 98.00 95 GLY A CA 1
ATOM 741 C C . GLY A 1 95 ? -1.256 -7.223 -14.947 1.00 98.00 95 GLY A C 1
ATOM 742 O O . GLY A 1 95 ? -1.433 -7.839 -15.997 1.00 98.00 95 GLY A O 1
ATOM 743 N N . LYS A 1 96 ? -0.038 -6.959 -14.463 1.00 97.56 96 LYS A N 1
ATOM 744 C CA . LYS A 1 96 ? 1.230 -7.434 -15.030 1.00 97.56 96 LYS A CA 1
ATOM 745 C C . LYS A 1 96 ? 2.021 -8.199 -13.964 1.00 97.56 96 LYS A C 1
ATOM 747 O O . LYS A 1 96 ? 1.442 -8.955 -13.187 1.00 97.56 96 LYS A O 1
ATOM 752 N N . THR A 1 97 ? 3.335 -8.007 -13.933 1.00 96.44 97 THR A N 1
ATOM 753 C CA . THR A 1 97 ? 4.266 -8.654 -13.016 1.00 96.44 97 THR A CA 1
ATOM 754 C C . THR A 1 97 ? 5.152 -7.622 -12.316 1.00 96.44 97 THR A C 1
ATOM 756 O O . THR A 1 97 ? 5.191 -6.449 -12.702 1.00 96.44 97 THR A O 1
ATOM 759 N N . ASN A 1 98 ? 5.868 -8.050 -11.277 1.00 94.50 98 ASN A N 1
ATOM 760 C CA . ASN A 1 98 ? 6.861 -7.253 -10.547 1.00 94.50 98 ASN A CA 1
ATOM 761 C C . ASN A 1 98 ? 8.159 -7.032 -11.357 1.00 94.50 98 ASN A C 1
ATOM 763 O O . ASN A 1 98 ? 9.258 -7.359 -10.915 1.00 94.50 98 ASN A O 1
ATOM 767 N N . GLU A 1 99 ? 8.051 -6.468 -12.564 1.00 93.06 99 GLU A N 1
ATOM 768 C CA . GLU A 1 99 ? 9.189 -6.276 -13.479 1.00 93.06 99 GLU A CA 1
ATOM 769 C C . GLU A 1 99 ? 10.341 -5.463 -12.861 1.00 93.06 99 GLU A C 1
ATOM 771 O O . GLU A 1 99 ? 11.499 -5.657 -13.238 1.00 93.06 99 GLU A O 1
ATOM 776 N N . TRP A 1 100 ? 10.041 -4.580 -11.902 1.00 91.69 100 TRP A N 1
ATOM 777 C CA . TRP A 1 100 ? 11.036 -3.762 -11.205 1.00 91.69 100 TRP A CA 1
ATOM 778 C C . TRP A 1 100 ? 12.035 -4.599 -10.394 1.00 91.69 100 TRP A C 1
ATOM 780 O O . TRP A 1 100 ? 13.197 -4.214 -10.289 1.00 91.69 100 TRP A O 1
ATOM 790 N N . ASP A 1 101 ? 11.641 -5.777 -9.903 1.00 88.62 101 ASP A N 1
ATOM 791 C CA . ASP A 1 101 ? 12.526 -6.648 -9.120 1.00 88.62 101 ASP A CA 1
ATOM 792 C C . ASP A 1 101 ? 13.400 -7.564 -9.993 1.00 88.62 101 ASP A C 1
ATOM 794 O O . ASP A 1 101 ? 14.279 -8.275 -9.494 1.00 88.62 101 ASP A O 1
ATOM 798 N N . LYS A 1 102 ? 13.187 -7.569 -11.316 1.00 85.00 102 LYS A N 1
ATOM 799 C CA . LYS A 1 102 ? 13.889 -8.469 -12.241 1.00 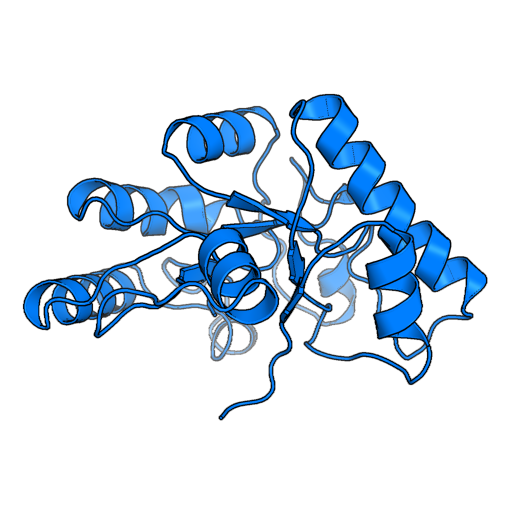85.00 102 LYS A CA 1
ATOM 800 C C . LYS A 1 102 ? 15.404 -8.268 -12.217 1.00 85.00 102 LYS A C 1
ATOM 802 O O . LYS A 1 102 ? 16.153 -9.234 -12.351 1.00 85.00 102 LYS A O 1
ATOM 807 N N . GLN A 1 103 ? 15.856 -7.025 -12.051 1.00 81.88 103 GLN A N 1
ATOM 808 C CA . GLN A 1 103 ? 17.286 -6.694 -11.988 1.00 81.88 103 GLN A CA 1
ATOM 809 C C . GLN A 1 103 ? 17.939 -7.188 -10.690 1.00 81.88 103 GLN A C 1
ATOM 811 O O . GLN A 1 103 ? 19.117 -7.534 -10.691 1.00 81.88 103 GLN A O 1
ATOM 816 N N . GLU A 1 104 ? 17.150 -7.309 -9.625 1.00 79.50 104 GLU A N 1
ATOM 817 C CA . GLU A 1 104 ? 17.567 -7.794 -8.307 1.00 79.50 104 GLU A CA 1
ATOM 818 C C . GLU A 1 104 ? 17.487 -9.333 -8.191 1.00 79.50 104 GLU A C 1
ATOM 820 O O . GLU A 1 104 ? 17.815 -9.917 -7.157 1.00 79.50 104 GLU A O 1
ATOM 825 N N . GLY A 1 105 ? 17.071 -10.020 -9.263 1.00 80.50 105 GLY A N 1
ATOM 826 C CA . GLY A 1 105 ? 17.037 -11.481 -9.342 1.00 80.50 105 GLY A CA 1
ATOM 827 C C . GLY A 1 105 ? 15.863 -12.137 -8.611 1.00 80.50 105 GLY A C 1
ATOM 828 O O . GLY A 1 105 ? 15.912 -13.343 -8.347 1.00 80.50 105 GLY A O 1
ATOM 829 N N . TYR A 1 106 ? 14.812 -11.382 -8.281 1.00 82.62 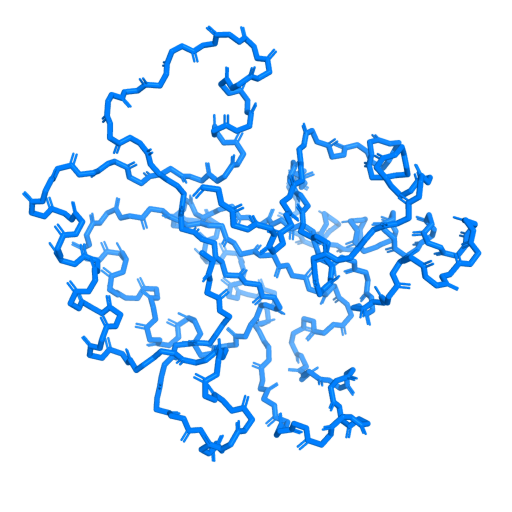106 TYR A N 1
ATOM 830 C CA . TYR A 1 106 ? 13.581 -11.963 -7.742 1.00 82.62 106 TYR A CA 1
ATOM 831 C C . TYR A 1 106 ? 12.795 -12.706 -8.832 1.00 82.62 106 TYR A C 1
ATOM 833 O O . TYR A 1 106 ? 12.885 -12.359 -10.014 1.00 82.62 106 TYR A O 1
ATOM 841 N N . PRO A 1 107 ? 12.014 -13.737 -8.454 1.00 83.12 107 PRO A N 1
ATOM 842 C CA . PRO A 1 107 ? 11.110 -14.386 -9.389 1.00 83.12 107 PRO A CA 1
ATOM 843 C C . PRO A 1 107 ? 10.053 -13.399 -9.891 1.00 83.12 107 PRO A C 1
ATOM 845 O O . PRO A 1 107 ? 9.559 -12.556 -9.138 1.00 83.12 107 PRO A O 1
ATOM 848 N N . GLU A 1 108 ? 9.689 -13.563 -11.158 1.00 90.06 108 GLU A N 1
ATOM 849 C CA . GLU A 1 108 ? 8.549 -12.878 -11.750 1.00 90.06 108 GLU A CA 1
ATOM 850 C C . GLU A 1 108 ? 7.255 -13.462 -11.168 1.00 90.06 108 GLU A C 1
ATOM 852 O O . GLU A 1 108 ? 7.027 -14.674 -11.208 1.00 90.06 108 GLU A O 1
ATOM 857 N N . LEU A 1 109 ? 6.424 -12.598 -10.597 1.00 91.81 109 LEU A N 1
ATOM 858 C CA . LEU A 1 109 ? 5.156 -12.930 -9.964 1.00 91.81 109 LEU A CA 1
ATOM 859 C C . LEU A 1 109 ? 4.070 -11.999 -10.486 1.00 91.81 109 LEU A C 1
ATOM 861 O O . LEU A 1 109 ? 4.300 -10.808 -10.699 1.00 91.81 109 LEU A O 1
ATOM 865 N N . ASN A 1 110 ? 2.868 -12.546 -10.646 1.00 95.94 110 ASN A N 1
ATOM 866 C CA . ASN A 1 110 ? 1.713 -11.778 -11.089 1.00 95.94 110 ASN A CA 1
ATOM 867 C C . ASN A 1 110 ? 1.261 -10.783 -10.016 1.00 95.94 110 ASN A C 1
ATOM 869 O O . ASN A 1 110 ? 1.240 -11.081 -8.816 1.00 95.94 110 ASN A O 1
ATOM 873 N N . LEU A 1 111 ? 0.830 -9.619 -10.480 1.00 97.56 111 LEU A N 1
ATOM 874 C CA . LEU A 1 111 ? 0.215 -8.569 -9.683 1.00 97.56 111 LEU A CA 1
ATOM 875 C C . LEU A 1 111 ? -1.290 -8.530 -9.954 1.00 97.56 111 LEU A C 1
ATOM 877 O O . LEU A 1 111 ? -1.762 -8.922 -11.023 1.00 97.56 111 LEU A O 1
ATOM 881 N N . MET A 1 112 ? -2.058 -8.056 -8.977 1.00 97.81 112 MET A N 1
ATOM 882 C CA . MET A 1 112 ? -3.508 -7.948 -9.088 1.00 97.81 112 MET A CA 1
ATOM 883 C C . MET A 1 112 ? -3.908 -7.064 -10.270 1.00 97.81 112 MET A C 1
ATOM 885 O O . MET A 1 112 ? -3.316 -6.013 -10.517 1.00 97.81 112 MET A O 1
ATOM 889 N N . GLY A 1 113 ? -4.941 -7.491 -10.994 1.00 98.25 113 GLY A N 1
ATOM 890 C CA . GLY A 1 113 ? -5.588 -6.694 -12.031 1.00 98.25 113 GLY A CA 1
ATOM 891 C C . GLY A 1 113 ? -6.666 -5.764 -11.474 1.00 98.25 113 GLY A C 1
ATOM 892 O O . GLY A 1 113 ? -7.100 -5.881 -10.328 1.00 98.25 113 GLY A O 1
ATOM 893 N N . TRP A 1 114 ? -7.155 -4.861 -12.325 1.00 98.12 114 TRP A N 1
ATOM 894 C CA . TRP A 1 114 ? -8.174 -3.869 -11.964 1.00 98.12 114 TRP A CA 1
ATOM 895 C C . TRP A 1 114 ? -9.475 -4.465 -11.431 1.00 98.12 114 TRP A C 1
ATOM 897 O O . TRP A 1 114 ? -10.061 -3.912 -10.506 1.00 98.12 114 TRP A O 1
ATOM 907 N N . GLU A 1 115 ? -9.941 -5.571 -12.015 1.00 97.44 115 GLU A N 1
ATOM 908 C CA . GLU A 1 115 ? -11.151 -6.261 -11.557 1.00 97.44 115 GLU A CA 1
ATOM 909 C C . GLU A 1 115 ? -11.003 -6.693 -10.100 1.00 97.44 115 GLU A C 1
ATOM 911 O O . GLU A 1 115 ? -11.835 -6.331 -9.268 1.00 97.44 115 GLU A O 1
ATOM 916 N N . ARG A 1 116 ? -9.877 -7.329 -9.759 1.00 96.38 116 ARG A N 1
ATOM 917 C CA . ARG A 1 116 ? -9.654 -7.790 -8.393 1.00 96.38 116 ARG A CA 1
ATOM 918 C C . ARG A 1 116 ? -9.537 -6.647 -7.389 1.00 96.38 116 ARG A C 1
ATOM 920 O O . ARG A 1 116 ? -10.087 -6.728 -6.294 1.00 96.38 116 ARG A O 1
ATOM 927 N N . LEU A 1 117 ? -8.873 -5.553 -7.761 1.00 97.94 117 LEU A N 1
ATOM 928 C CA . LEU A 1 117 ? -8.786 -4.370 -6.899 1.00 97.94 117 LEU A CA 1
ATOM 929 C C . LEU A 1 117 ? -10.173 -3.775 -6.598 1.00 97.94 117 LEU A C 1
ATOM 931 O O . LEU A 1 117 ? -10.425 -3.372 -5.462 1.00 97.94 117 LEU A O 1
ATOM 935 N N . ARG A 1 118 ? -11.101 -3.777 -7.569 1.00 97.62 118 ARG A N 1
ATOM 936 C CA . ARG A 1 118 ? -12.499 -3.360 -7.335 1.00 97.62 118 ARG A CA 1
ATOM 937 C C . ARG A 1 118 ? -13.233 -4.302 -6.386 1.00 97.62 118 ARG A C 1
ATOM 939 O O . ARG A 1 118 ? -13.994 -3.836 -5.541 1.00 97.62 118 ARG A O 1
ATOM 946 N N . GLU A 1 119 ? -13.009 -5.607 -6.501 1.00 96.19 119 GLU A N 1
ATOM 947 C CA . GLU A 1 119 ? -13.611 -6.592 -5.596 1.00 96.19 119 GLU A CA 1
ATOM 948 C C . GLU A 1 119 ? -13.114 -6.419 -4.158 1.00 96.19 119 GLU A C 1
ATOM 950 O O . GLU A 1 119 ? -13.923 -6.381 -3.233 1.00 96.19 119 GLU A O 1
ATOM 955 N N . LEU A 1 120 ? -11.804 -6.241 -3.958 1.00 96.19 120 LEU A N 1
ATOM 956 C CA . LEU A 1 120 ? -11.242 -5.968 -2.633 1.00 96.19 120 LEU A CA 1
ATOM 957 C C . LEU A 1 120 ? -11.806 -4.672 -2.039 1.00 96.19 120 LEU A C 1
ATOM 959 O O . LEU A 1 120 ? -12.187 -4.643 -0.868 1.00 96.19 120 LEU A O 1
ATOM 963 N N . GLN A 1 121 ? -11.944 -3.621 -2.849 1.00 95.50 121 GLN A N 1
ATOM 964 C CA . GLN A 1 121 ? -12.592 -2.382 -2.421 1.00 95.50 121 GLN A CA 1
ATOM 965 C C . GLN A 1 121 ? -14.048 -2.618 -1.980 1.00 95.50 121 GLN A C 1
ATOM 967 O O . GLN A 1 121 ? -14.474 -2.090 -0.952 1.00 95.50 121 GLN A O 1
ATOM 972 N N . ALA A 1 122 ? -14.811 -3.438 -2.710 1.00 95.19 122 ALA A N 1
ATOM 973 C CA . ALA A 1 122 ? -16.177 -3.805 -2.330 1.00 95.19 122 ALA A CA 1
ATOM 974 C C . ALA A 1 122 ? -16.237 -4.621 -1.022 1.00 95.19 122 ALA A C 1
ATOM 976 O O . ALA A 1 122 ? -17.237 -4.562 -0.308 1.00 95.19 122 ALA A O 1
ATOM 977 N N . LEU A 1 123 ? -15.156 -5.328 -0.674 1.00 94.19 123 LEU A N 1
ATOM 978 C CA . LEU A 1 123 ? -14.968 -6.015 0.610 1.00 94.19 123 LEU A CA 1
ATOM 979 C C . LEU A 1 123 ? -14.473 -5.086 1.736 1.00 94.19 123 LEU A C 1
ATOM 981 O O . LEU A 1 123 ? -14.143 -5.558 2.823 1.00 94.19 123 LEU A O 1
ATOM 985 N N . GLY A 1 124 ? -14.412 -3.773 1.501 1.00 95.94 124 GLY A N 1
ATOM 986 C CA . GLY A 1 124 ? -14.006 -2.784 2.501 1.00 95.94 124 GLY A CA 1
ATOM 987 C C . GLY A 1 124 ? -12.494 -2.630 2.658 1.00 95.94 124 GLY A C 1
ATOM 988 O O . GLY A 1 124 ? -12.046 -2.041 3.643 1.00 95.94 124 GLY A O 1
ATOM 989 N N . TRP A 1 125 ? -11.700 -3.149 1.716 1.00 98.19 125 TRP A N 1
ATOM 990 C CA . TRP A 1 125 ? -10.266 -2.884 1.700 1.00 98.19 125 TRP A CA 1
ATOM 991 C C . TRP A 1 125 ? -9.981 -1.470 1.207 1.00 98.19 125 TRP A C 1
ATOM 993 O O . TRP A 1 125 ? -10.670 -0.924 0.344 1.00 98.19 125 TRP A O 1
ATOM 1003 N N . GLU A 1 126 ? -8.911 -0.893 1.733 1.00 98.62 126 GLU A N 1
ATOM 1004 C CA . GLU A 1 126 ? -8.329 0.319 1.180 1.00 98.62 126 GLU A CA 1
ATOM 1005 C C . GLU A 1 126 ? -7.343 -0.032 0.067 1.00 98.62 126 GLU A C 1
ATOM 1007 O O . GLU A 1 126 ? -6.503 -0.921 0.218 1.00 98.62 126 GLU A O 1
ATOM 1012 N N . ILE A 1 127 ? -7.402 0.734 -1.020 1.00 98.62 127 ILE A N 1
ATOM 1013 C CA . ILE A 1 127 ? -6.340 0.787 -2.021 1.00 98.62 127 ILE A CA 1
ATOM 1014 C C . ILE A 1 127 ? -5.504 2.041 -1.736 1.00 98.62 127 ILE A C 1
ATOM 1016 O O . ILE A 1 127 ? -6.049 3.143 -1.649 1.00 98.62 127 ILE A O 1
ATOM 1020 N N . GLY A 1 128 ? -4.197 1.869 -1.556 1.00 98.62 128 GLY A N 1
ATOM 1021 C CA . GLY A 1 128 ? -3.223 2.935 -1.318 1.00 98.62 128 GLY A CA 1
ATOM 1022 C C . GLY A 1 128 ? -2.192 3.036 -2.445 1.00 98.62 128 GLY A C 1
ATOM 1023 O O . GLY A 1 128 ? -2.058 2.136 -3.273 1.00 98.62 128 GLY A O 1
ATOM 1024 N N . GLY A 1 129 ? -1.448 4.142 -2.491 1.00 98.62 129 GLY A N 1
ATOM 1025 C CA . GLY A 1 129 ? -0.423 4.364 -3.517 1.00 98.62 129 GLY A CA 1
ATOM 1026 C C . GLY A 1 129 ? 0.934 3.761 -3.147 1.00 98.62 129 GLY A C 1
ATOM 1027 O O . GLY A 1 129 ? 1.381 3.923 -2.013 1.00 98.62 129 GLY A O 1
ATOM 1028 N N . HIS A 1 130 ? 1.618 3.133 -4.109 1.00 98.62 130 HIS A N 1
ATOM 1029 C CA . HIS A 1 130 ? 2.992 2.636 -3.953 1.00 98.62 130 HIS A CA 1
ATOM 1030 C C . HIS A 1 130 ? 3.919 3.100 -5.080 1.00 98.62 130 HIS A C 1
ATOM 1032 O O . HIS A 1 130 ? 4.701 2.325 -5.621 1.00 98.62 130 HIS A O 1
ATOM 1038 N N . THR A 1 131 ? 3.824 4.382 -5.444 1.00 98.56 131 THR A N 1
ATOM 1039 C CA . THR A 1 131 ? 4.431 4.979 -6.651 1.00 98.56 131 THR A CA 1
ATOM 1040 C C . THR A 1 131 ? 3.885 4.409 -7.961 1.00 98.56 131 THR A C 1
ATOM 1042 O O . THR A 1 131 ? 3.048 3.503 -7.996 1.00 98.56 131 THR A O 1
ATOM 1045 N N . ARG A 1 132 ? 4.336 4.987 -9.071 1.00 98.44 132 ARG A N 1
ATOM 1046 C CA . ARG A 1 132 ? 3.987 4.541 -10.406 1.00 98.44 132 ARG A CA 1
ATOM 1047 C C . ARG A 1 132 ? 4.805 3.344 -10.853 1.00 98.44 132 ARG A C 1
ATOM 1049 O O . ARG A 1 132 ? 4.226 2.421 -11.425 1.00 98.44 132 ARG A O 1
ATOM 1056 N N . THR A 1 133 ? 6.112 3.375 -10.600 1.00 97.75 133 THR A N 1
ATOM 1057 C CA . THR A 1 133 ? 7.083 2.399 -11.129 1.00 97.75 133 THR A CA 1
ATOM 1058 C C . THR A 1 133 ? 7.902 1.674 -10.063 1.00 97.75 133 THR A C 1
ATOM 1060 O O . THR A 1 133 ? 8.883 1.027 -10.408 1.00 97.75 133 THR A O 1
ATOM 1063 N N . HIS A 1 134 ? 7.514 1.765 -8.787 1.00 97.56 134 HIS A N 1
ATOM 1064 C CA . HIS A 1 134 ? 8.257 1.205 -7.649 1.00 97.56 134 HIS A CA 1
ATOM 1065 C C . HIS A 1 134 ? 9.673 1.803 -7.507 1.00 97.56 134 HIS A C 1
ATOM 1067 O O . HIS A 1 134 ? 10.658 1.124 -7.224 1.00 97.56 134 HIS A O 1
ATOM 1073 N N . SER A 1 135 ? 9.794 3.110 -7.753 1.00 95.69 135 SER A N 1
ATOM 1074 C CA . SER A 1 135 ? 11.087 3.799 -7.790 1.00 95.69 135 SER A CA 1
ATOM 1075 C C . SER A 1 135 ? 11.678 4.047 -6.398 1.00 95.69 135 SER A C 1
ATOM 1077 O O . SER A 1 135 ? 10.963 4.380 -5.451 1.00 95.69 135 SER A O 1
ATOM 1079 N N . HIS A 1 136 ? 13.010 4.022 -6.299 1.00 96.06 136 HIS A N 1
ATOM 1080 C CA . HIS A 1 136 ? 13.760 4.523 -5.141 1.00 96.06 136 HIS A CA 1
ATOM 1081 C C . HIS A 1 136 ? 13.669 6.056 -5.053 1.00 96.06 136 HIS A C 1
ATOM 1083 O O . HIS A 1 136 ? 14.518 6.782 -5.576 1.00 96.06 136 HIS A O 1
ATOM 1089 N N . LEU A 1 137 ? 12.611 6.564 -4.416 1.00 96.94 137 LEU A N 1
ATOM 1090 C CA . LEU A 1 137 ? 12.295 7.999 -4.360 1.00 96.94 137 LEU A CA 1
ATOM 1091 C C . LEU A 1 137 ? 13.374 8.865 -3.693 1.00 96.94 137 LEU A C 1
ATOM 1093 O O . LEU A 1 137 ? 13.416 10.068 -3.927 1.00 96.94 137 LEU A O 1
ATOM 1097 N N . ASP A 1 138 ? 14.218 8.276 -2.851 1.00 96.25 138 ASP A N 1
ATOM 1098 C CA . ASP A 1 138 ? 15.361 8.915 -2.195 1.00 96.25 138 ASP A CA 1
ATOM 1099 C C . ASP A 1 138 ? 16.557 9.148 -3.132 1.00 96.25 138 ASP A C 1
ATOM 1101 O O . ASP A 1 138 ? 17.448 9.929 -2.802 1.00 96.25 138 ASP A O 1
ATOM 1105 N N . THR A 1 139 ? 16.564 8.506 -4.303 1.00 96.00 139 THR A N 1
ATOM 1106 C CA . THR A 1 139 ? 17.632 8.618 -5.312 1.00 96.00 139 THR A CA 1
ATOM 1107 C C . THR A 1 139 ? 17.241 9.468 -6.522 1.00 96.00 139 THR A C 1
ATOM 1109 O O . THR A 1 139 ? 18.098 9.827 -7.329 1.00 96.00 139 THR A O 1
ATOM 1112 N N . LEU A 1 140 ? 15.952 9.786 -6.666 1.00 95.94 140 LEU A N 1
ATOM 1113 C CA . LEU A 1 140 ? 15.427 10.541 -7.797 1.00 95.94 140 LEU A CA 1
ATOM 1114 C C . LEU A 1 140 ? 15.528 12.052 -7.581 1.00 95.94 140 LEU A C 1
ATOM 1116 O O . LEU A 1 140 ? 15.358 12.565 -6.476 1.00 95.94 140 LEU A O 1
ATOM 1120 N N . GLU A 1 141 ? 15.689 12.776 -8.688 1.00 97.62 141 GLU A N 1
ATOM 1121 C CA . GLU A 1 141 ? 15.440 14.216 -8.725 1.00 97.62 141 GLU A CA 1
ATOM 1122 C C . GLU A 1 141 ? 13.989 14.521 -8.319 1.00 97.62 141 GLU A C 1
ATOM 1124 O O . GLU A 1 141 ? 13.056 13.797 -8.682 1.00 97.62 141 GLU A O 1
ATOM 1129 N N . ASN A 1 142 ? 13.777 15.625 -7.598 1.00 97.56 142 ASN A N 1
ATOM 1130 C CA . ASN A 1 142 ? 12.474 15.951 -7.003 1.00 97.56 142 ASN A CA 1
ATOM 1131 C C . ASN A 1 142 ? 11.328 16.002 -8.023 1.00 97.56 142 ASN A C 1
ATOM 1133 O O . ASN A 1 142 ? 10.221 15.571 -7.721 1.00 97.56 142 ASN A O 1
ATOM 1137 N N . ASN A 1 143 ? 11.583 16.518 -9.227 1.00 97.94 143 ASN A N 1
ATOM 1138 C CA . ASN A 1 143 ? 10.582 16.587 -10.292 1.00 97.94 143 ASN A CA 1
ATOM 1139 C C . ASN A 1 143 ? 10.190 15.196 -10.819 1.00 97.94 143 ASN A C 1
ATOM 1141 O O . ASN A 1 143 ? 9.034 14.987 -11.183 1.00 97.94 143 ASN A O 1
ATOM 1145 N N . LEU A 1 144 ? 11.133 14.249 -10.855 1.00 98.31 144 LEU A N 1
ATOM 1146 C CA . LEU A 1 144 ? 10.874 12.867 -11.257 1.00 98.31 144 LEU A CA 1
ATOM 1147 C C . LEU A 1 144 ? 10.108 12.126 -10.163 1.00 98.31 144 LEU A C 1
ATOM 1149 O O . LEU A 1 144 ? 9.093 11.509 -10.465 1.00 98.31 144 LEU A O 1
ATOM 1153 N N . ALA A 1 145 ? 10.534 12.255 -8.903 1.00 98.38 145 ALA A N 1
ATOM 1154 C CA . ALA A 1 145 ? 9.821 11.686 -7.761 1.00 98.38 145 ALA A CA 1
ATOM 1155 C C . ALA A 1 145 ? 8.381 12.219 -7.667 1.00 98.38 145 ALA A C 1
ATOM 1157 O O . ALA A 1 145 ? 7.445 11.447 -7.478 1.00 98.38 145 ALA A O 1
ATOM 1158 N N . GLU A 1 146 ? 8.183 13.529 -7.850 1.00 98.50 146 GLU A N 1
ATOM 1159 C CA . GLU A 1 146 ? 6.854 14.146 -7.858 1.00 98.50 146 GLU A CA 1
ATOM 1160 C C . GLU A 1 146 ? 5.971 13.581 -8.975 1.00 98.50 146 GLU A C 1
ATOM 1162 O O . GLU A 1 146 ? 4.829 13.199 -8.722 1.00 98.50 146 GLU A O 1
ATOM 1167 N N . ALA A 1 147 ? 6.500 13.493 -10.199 1.00 98.62 147 ALA A N 1
ATOM 1168 C CA . ALA A 1 147 ? 5.761 12.950 -11.333 1.00 98.62 147 ALA A CA 1
ATOM 1169 C C . ALA A 1 147 ? 5.408 11.467 -11.140 1.00 98.62 147 ALA A C 1
ATOM 1171 O O . ALA A 1 147 ? 4.319 11.051 -11.529 1.00 98.62 147 ALA A O 1
ATOM 1172 N N . ASP A 1 148 ? 6.309 10.684 -10.549 1.00 98.62 148 ASP A N 1
ATOM 1173 C CA . ASP A 1 148 ? 6.110 9.267 -10.243 1.00 98.62 148 ASP A CA 1
ATOM 1174 C C . ASP A 1 148 ? 4.976 9.073 -9.219 1.00 98.62 148 ASP A C 1
ATOM 1176 O O . ASP A 1 148 ? 4.007 8.357 -9.473 1.00 98.62 148 ASP A O 1
ATOM 1180 N N . ILE A 1 149 ? 5.025 9.810 -8.106 1.00 98.81 149 ILE A N 1
ATOM 1181 C CA . ILE A 1 149 ? 3.996 9.778 -7.058 1.00 98.81 149 ILE A CA 1
ATOM 1182 C C . ILE A 1 149 ? 2.634 10.227 -7.606 1.00 98.81 149 ILE A C 1
ATOM 1184 O O . ILE A 1 149 ? 1.633 9.530 -7.418 1.00 98.81 149 ILE A O 1
ATOM 1188 N N . LEU A 1 150 ? 2.585 11.388 -8.270 1.00 98.75 150 LEU A N 1
ATOM 1189 C CA . LEU A 1 150 ? 1.330 11.993 -8.719 1.00 98.75 150 LEU A CA 1
ATOM 1190 C C . LEU A 1 150 ? 0.662 11.159 -9.813 1.00 98.75 150 LEU A C 1
ATOM 1192 O O . LEU A 1 150 ? -0.512 10.826 -9.688 1.00 98.75 150 LEU A O 1
ATOM 1196 N N . ARG A 1 151 ? 1.406 10.759 -10.850 1.00 98.62 151 ARG A N 1
ATOM 1197 C CA . ARG A 1 151 ? 0.830 9.958 -11.940 1.00 98.62 151 ARG A CA 1
ATOM 1198 C C . ARG A 1 151 ? 0.390 8.585 -11.458 1.00 98.62 151 ARG A C 1
ATOM 1200 O O . ARG A 1 151 ? -0.646 8.108 -11.901 1.00 98.62 151 ARG A O 1
ATOM 1207 N N . GLY A 1 152 ? 1.139 7.967 -10.541 1.00 98.56 152 GLY A N 1
ATOM 1208 C CA . GLY A 1 152 ? 0.743 6.680 -9.975 1.00 98.56 152 GLY A CA 1
ATOM 1209 C C . GLY A 1 152 ? -0.586 6.763 -9.223 1.00 98.56 152 GLY A C 1
ATOM 1210 O O . GLY A 1 152 ? -1.422 5.872 -9.341 1.00 98.56 152 GLY A O 1
ATOM 1211 N N . LYS A 1 153 ? -0.820 7.871 -8.510 1.00 98.69 153 LYS A N 1
ATOM 1212 C CA . LYS A 1 153 ? -2.119 8.168 -7.899 1.00 98.69 153 LYS A CA 1
ATOM 1213 C C . LYS A 1 153 ? -3.200 8.364 -8.965 1.00 98.69 153 LYS A C 1
ATOM 1215 O O . LYS A 1 153 ? -4.186 7.635 -8.953 1.00 98.69 153 LYS A O 1
ATOM 1220 N N . GLU A 1 154 ? -3.000 9.292 -9.898 1.00 98.69 154 GLU A N 1
ATOM 1221 C CA . GLU A 1 154 ? -3.983 9.636 -10.938 1.00 98.69 154 GLU A CA 1
ATOM 1222 C C . GLU A 1 154 ? -4.413 8.420 -11.776 1.00 98.69 154 GLU A C 1
ATOM 1224 O O . GLU A 1 154 ? -5.602 8.249 -12.039 1.00 98.69 154 GLU A O 1
ATOM 1229 N N . GLU A 1 155 ? -3.473 7.548 -12.157 1.00 98.56 155 GLU A N 1
ATOM 1230 C CA . GLU A 1 155 ? -3.746 6.330 -12.933 1.00 98.56 155 GLU A CA 1
ATOM 1231 C C . GLU A 1 155 ? -4.697 5.378 -12.184 1.00 98.56 155 GLU A C 1
ATOM 1233 O O . GLU A 1 155 ? -5.639 4.847 -12.775 1.00 98.56 155 GLU A O 1
ATOM 1238 N N . VAL A 1 156 ? -4.495 5.189 -10.877 1.00 98.62 156 VAL A N 1
ATOM 1239 C CA . VAL A 1 156 ? -5.346 4.312 -10.057 1.00 98.62 156 VAL A CA 1
ATOM 1240 C C . VAL A 1 156 ? -6.707 4.952 -9.788 1.00 98.62 156 VAL A C 1
ATOM 1242 O O . VAL A 1 156 ? -7.739 4.293 -9.938 1.00 98.62 156 VAL A O 1
ATOM 1245 N N . GLU A 1 157 ? -6.733 6.237 -9.430 1.00 98.62 157 GLU A N 1
ATOM 1246 C CA . GLU A 1 157 ? -7.975 6.966 -9.145 1.00 98.62 157 GLU A CA 1
ATOM 1247 C C . GLU A 1 157 ? -8.882 7.046 -10.378 1.00 98.62 157 GLU A C 1
ATOM 1249 O O . GLU A 1 157 ? -10.094 6.855 -10.261 1.00 98.62 157 GLU A O 1
ATOM 1254 N N . ALA A 1 158 ? -8.307 7.233 -11.571 1.00 98.38 158 ALA A N 1
ATOM 1255 C CA . ALA A 1 158 ? -9.052 7.280 -12.827 1.00 98.38 158 ALA A CA 1
ATOM 1256 C C . ALA A 1 158 ? -9.794 5.968 -13.141 1.00 98.38 158 ALA A C 1
ATOM 1258 O O . ALA A 1 158 ? -10.867 6.000 -13.744 1.00 98.38 158 ALA A O 1
ATOM 1259 N N . VAL A 1 159 ? -9.246 4.815 -12.742 1.00 98.12 159 VAL A N 1
ATOM 1260 C CA . VAL A 1 159 ? -9.819 3.494 -13.060 1.00 98.12 159 VAL A CA 1
ATOM 1261 C C . VAL A 1 159 ? -10.742 2.967 -11.959 1.00 98.12 159 VAL A C 1
ATOM 1263 O O . VAL A 1 159 ? -11.729 2.279 -12.259 1.00 98.12 159 VAL A O 1
ATOM 1266 N N . LEU A 1 160 ? -10.419 3.249 -10.694 1.00 97.44 160 LEU A N 1
ATOM 1267 C CA . LEU A 1 160 ? -11.172 2.764 -9.534 1.00 97.44 160 LEU A CA 1
ATOM 1268 C C . LEU A 1 160 ? -12.232 3.756 -9.036 1.00 97.44 160 LEU A C 1
ATOM 1270 O O . LEU A 1 160 ? -13.138 3.354 -8.310 1.00 97.44 160 LEU A O 1
ATOM 1274 N N . GLY A 1 161 ? -12.157 5.031 -9.428 1.00 96.50 161 GLY A N 1
ATOM 1275 C CA . GLY A 1 161 ? -13.121 6.051 -9.006 1.00 96.50 161 GLY A CA 1
ATOM 1276 C C . GLY A 1 161 ? -13.070 6.349 -7.503 1.00 96.50 161 GLY A C 1
ATOM 1277 O O . GLY A 1 161 ? -14.083 6.717 -6.912 1.00 96.50 161 GLY A O 1
ATOM 1278 N N . VAL A 1 162 ? -11.905 6.164 -6.878 1.00 93.88 162 VAL A N 1
ATOM 1279 C CA . VAL A 1 162 ? -11.646 6.456 -5.460 1.00 93.88 162 VAL A CA 1
ATOM 1280 C C . VAL A 1 162 ? -10.581 7.525 -5.316 1.00 93.88 162 VAL A C 1
ATOM 1282 O O . VAL A 1 162 ? -9.813 7.758 -6.239 1.00 93.88 162 VAL A O 1
ATOM 1285 N N . THR A 1 163 ? -10.496 8.126 -4.131 1.00 97.38 163 THR A N 1
ATOM 1286 C CA . THR A 1 163 ? -9.338 8.932 -3.741 1.00 97.38 163 THR A CA 1
ATOM 1287 C C . THR A 1 163 ? -8.396 8.094 -2.881 1.00 97.38 163 THR A C 1
ATOM 1289 O O . THR A 1 163 ? -8.780 7.669 -1.789 1.00 97.38 163 THR A O 1
ATOM 1292 N N . LEU A 1 164 ? -7.157 7.885 -3.329 1.00 98.44 164 LEU A N 1
ATOM 1293 C CA . LEU A 1 164 ? -6.121 7.221 -2.539 1.00 98.44 164 LEU A CA 1
ATOM 1294 C C . LEU A 1 164 ? -5.685 8.133 -1.390 1.00 98.44 164 LEU A C 1
ATOM 1296 O O . LEU A 1 164 ? -5.088 9.188 -1.607 1.00 98.44 164 LEU A O 1
ATOM 1300 N N . LYS A 1 165 ? -5.977 7.737 -0.153 1.00 98.31 165 LYS A N 1
ATOM 1301 C CA . LYS A 1 165 ? -5.674 8.555 1.031 1.00 98.31 165 LYS A CA 1
ATOM 1302 C C . LYS A 1 165 ? -4.276 8.304 1.574 1.00 98.31 165 LYS A C 1
ATOM 1304 O O . LYS A 1 165 ? -3.652 9.229 2.090 1.00 98.31 165 LYS A O 1
ATOM 1309 N N . THR A 1 166 ? -3.782 7.076 1.464 1.00 98.75 166 THR A N 1
ATOM 1310 C CA . THR A 1 166 ? -2.506 6.682 2.059 1.00 98.75 166 THR A CA 1
ATOM 1311 C C . THR A 1 166 ? -1.496 6.206 1.030 1.00 98.75 166 THR A C 1
ATOM 1313 O O . THR A 1 166 ? -1.835 5.806 -0.088 1.00 98.75 166 THR A O 1
ATOM 1316 N N . PHE A 1 167 ? -0.232 6.288 1.428 1.00 98.81 167 PHE A N 1
ATOM 1317 C CA . PHE A 1 167 ? 0.920 5.960 0.606 1.00 98.81 167 PHE A CA 1
ATOM 1318 C C . PHE A 1 167 ? 1.879 5.026 1.356 1.00 98.81 167 PHE A C 1
ATOM 1320 O O . PHE A 1 167 ? 2.062 5.154 2.564 1.00 98.81 167 PHE A O 1
ATOM 1327 N N . CYS A 1 168 ? 2.541 4.119 0.652 1.00 98.69 168 CYS A N 1
ATOM 1328 C CA . CYS A 1 168 ? 3.679 3.375 1.184 1.00 98.69 168 CYS A CA 1
ATOM 1329 C C . CYS A 1 168 ? 4.920 3.761 0.380 1.00 98.69 168 CYS A C 1
ATOM 1331 O O . CYS A 1 168 ? 4.866 3.797 -0.849 1.00 98.69 168 CYS A O 1
ATOM 1333 N N . TYR A 1 169 ? 6.026 4.091 1.048 1.00 98.50 169 TYR A N 1
ATOM 1334 C CA . TYR A 1 169 ? 7.283 4.374 0.351 1.00 98.50 169 TYR A CA 1
ATOM 1335 C C . TYR A 1 169 ? 7.914 3.057 -0.115 1.00 98.50 169 TYR A C 1
ATOM 1337 O O . TYR A 1 169 ? 8.139 2.198 0.743 1.00 98.50 169 TYR A O 1
ATOM 1345 N N . PRO A 1 170 ? 8.240 2.883 -1.413 1.00 97.12 170 PRO A N 1
ATOM 1346 C CA . PRO A 1 170 ? 9.001 1.725 -1.876 1.00 97.12 170 PRO A CA 1
ATOM 1347 C C . PRO A 1 170 ? 10.260 1.530 -1.035 1.00 97.12 170 PRO A C 1
ATOM 1349 O O . PRO A 1 170 ? 10.941 2.498 -0.678 1.00 97.12 170 PRO A O 1
ATOM 1352 N N . PHE A 1 171 ? 10.531 0.281 -0.651 1.00 94.31 171 PHE A N 1
ATOM 1353 C CA . PHE A 1 171 ? 11.646 -0.104 0.230 1.00 94.31 171 PHE A CA 1
ATOM 1354 C C . PHE A 1 171 ? 11.606 0.529 1.643 1.00 94.31 171 PHE A C 1
ATOM 1356 O O . PHE A 1 171 ? 12.498 0.318 2.465 1.00 94.31 171 PHE A O 1
ATOM 1363 N N . GLY A 1 172 ? 10.571 1.314 1.959 1.00 95.56 172 GLY A N 1
ATOM 1364 C CA . GLY A 1 172 ? 10.496 2.175 3.138 1.00 95.56 172 GLY A CA 1
ATOM 1365 C C . GLY A 1 172 ? 11.446 3.374 3.108 1.00 95.56 172 GLY A C 1
ATOM 1366 O O . GLY A 1 172 ? 11.628 4.022 4.143 1.00 95.56 172 GLY A O 1
ATOM 1367 N N . HIS A 1 173 ? 12.060 3.662 1.959 1.00 96.44 173 HIS A N 1
ATOM 1368 C CA . HIS A 1 173 ? 13.067 4.705 1.804 1.00 96.44 173 HIS A CA 1
ATOM 1369 C C . HIS A 1 173 ? 12.442 6.009 1.313 1.00 96.44 173 HIS A C 1
ATOM 1371 O O . HIS A 1 173 ? 11.550 6.027 0.467 1.00 96.44 173 HIS A O 1
ATOM 1377 N N . TYR A 1 174 ? 12.913 7.125 1.859 1.00 96.44 174 TYR A N 1
ATOM 1378 C CA . TYR A 1 174 ? 12.447 8.452 1.484 1.00 96.44 174 TYR A CA 1
ATOM 1379 C C . TYR A 1 174 ? 13.550 9.483 1.728 1.00 96.44 174 TYR A C 1
ATOM 1381 O O . TYR A 1 174 ? 14.291 9.404 2.710 1.00 96.44 174 TYR A O 1
ATOM 1389 N N . GLY A 1 175 ? 13.650 10.456 0.825 1.00 94.56 175 GLY A N 1
ATOM 1390 C CA . GLY A 1 175 ? 14.537 11.602 0.961 1.00 94.56 175 GLY A CA 1
ATOM 1391 C C . GLY A 1 175 ? 13.912 12.720 1.797 1.00 94.56 175 GLY A C 1
ATOM 1392 O O . GLY A 1 175 ? 12.762 12.648 2.231 1.00 94.56 175 GLY A O 1
ATOM 1393 N N . VAL A 1 176 ? 14.666 13.804 1.992 1.00 96.38 176 VAL A N 1
ATOM 1394 C CA . VAL A 1 176 ? 14.221 14.975 2.776 1.00 96.38 176 VAL A CA 1
ATOM 1395 C C . VAL A 1 176 ? 12.971 15.630 2.172 1.00 96.38 176 VAL A C 1
ATOM 1397 O O . VAL A 1 176 ? 12.087 16.075 2.899 1.00 96.38 176 VAL A O 1
ATOM 1400 N N . SER A 1 177 ? 12.886 15.688 0.843 1.00 96.75 177 SER A N 1
ATOM 1401 C CA . SER A 1 177 ? 11.779 16.302 0.101 1.00 96.75 177 SER A CA 1
ATOM 1402 C C . SER A 1 177 ? 10.577 15.375 -0.077 1.00 96.75 177 SER A C 1
ATOM 1404 O O . SER A 1 177 ? 9.454 15.864 -0.200 1.00 96.75 177 SER A O 1
ATOM 1406 N N . THR A 1 178 ? 10.782 14.054 -0.082 1.00 97.62 178 THR A N 1
ATOM 1407 C CA . THR A 1 178 ? 9.766 13.069 -0.478 1.00 97.62 178 THR A CA 1
ATOM 1408 C C . THR A 1 178 ? 8.461 13.171 0.327 1.00 97.62 178 THR A C 1
ATOM 1410 O O . THR A 1 178 ? 7.404 13.160 -0.304 1.00 97.62 178 THR A O 1
ATOM 1413 N N . PRO A 1 179 ? 8.460 13.364 1.665 1.00 98.25 179 PRO A N 1
ATOM 1414 C CA . PRO A 1 179 ? 7.214 13.539 2.417 1.00 98.25 179 PRO A CA 1
ATOM 1415 C C . PRO A 1 179 ? 6.381 14.742 1.958 1.00 98.25 179 PRO A C 1
ATOM 1417 O O . PRO A 1 179 ? 5.157 14.651 1.885 1.00 98.25 179 PRO A O 1
ATOM 1420 N N . ASN A 1 180 ? 7.030 15.853 1.585 1.00 98.38 180 ASN A N 1
ATOM 1421 C CA . ASN A 1 180 ? 6.333 17.028 1.059 1.00 98.38 180 ASN A CA 1
ATOM 1422 C C . ASN A 1 180 ? 5.742 16.756 -0.328 1.00 98.38 180 ASN A C 1
ATOM 1424 O O . ASN A 1 180 ? 4.655 17.243 -0.625 1.00 98.38 180 ASN A O 1
ATOM 1428 N N . LEU A 1 181 ? 6.429 15.973 -1.168 1.00 98.50 181 LEU A N 1
ATOM 1429 C CA . LEU A 1 181 ? 5.917 15.572 -2.483 1.00 98.50 181 LEU A CA 1
ATOM 1430 C C . LEU A 1 181 ? 4.687 14.664 -2.349 1.00 98.50 181 LEU A C 1
ATOM 1432 O O . LEU A 1 181 ? 3.683 14.889 -3.021 1.00 98.50 181 LEU A O 1
ATOM 1436 N N . VAL A 1 182 ? 4.727 13.697 -1.427 1.00 98.56 182 VAL A N 1
ATOM 1437 C CA . VAL A 1 182 ? 3.586 12.824 -1.101 1.00 98.56 182 VAL A CA 1
ATOM 1438 C C . VAL A 1 182 ? 2.398 13.638 -0.576 1.00 98.56 182 VAL A C 1
ATOM 1440 O O . VAL A 1 182 ? 1.277 13.468 -1.055 1.00 98.56 182 VAL A O 1
ATOM 1443 N N . ALA A 1 183 ? 2.632 14.582 0.338 1.00 98.31 183 ALA A N 1
ATOM 1444 C CA . ALA A 1 183 ? 1.583 15.475 0.828 1.00 98.31 183 ALA A CA 1
ATOM 1445 C C . ALA A 1 183 ? 1.011 16.372 -0.288 1.00 98.31 183 ALA A C 1
ATOM 1447 O O . ALA A 1 183 ? -0.205 16.534 -0.388 1.00 98.31 183 ALA A O 1
ATOM 1448 N N . LYS A 1 184 ? 1.865 16.916 -1.168 1.00 98.38 184 LYS A N 1
ATOM 1449 C CA . LYS A 1 184 ? 1.457 17.745 -2.316 1.00 98.38 184 LYS A CA 1
ATOM 1450 C C . LYS A 1 184 ? 0.606 16.967 -3.322 1.00 98.38 184 LYS A C 1
ATOM 1452 O O . LYS A 1 184 ? -0.319 17.538 -3.890 1.00 98.38 184 LYS A O 1
ATOM 1457 N N . ALA A 1 185 ? 0.873 15.673 -3.496 1.00 98.38 185 ALA A N 1
ATOM 1458 C CA . ALA A 1 185 ? 0.043 14.777 -4.298 1.00 98.38 185 ALA A CA 1
ATOM 1459 C C . ALA A 1 185 ? -1.315 14.450 -3.642 1.00 98.38 185 ALA A C 1
ATOM 1461 O O . ALA A 1 185 ? -2.143 13.788 -4.258 1.00 98.38 185 ALA A O 1
ATOM 1462 N N . GLY A 1 186 ? -1.576 14.911 -2.412 1.00 98.06 186 GLY A N 1
ATOM 1463 C CA . GLY A 1 186 ? -2.871 14.781 -1.740 1.00 98.06 186 GLY A CA 1
ATOM 1464 C C . GLY A 1 186 ? -3.021 13.544 -0.853 1.00 98.06 186 GLY A C 1
ATOM 1465 O O . GLY A 1 186 ? -4.138 13.230 -0.444 1.00 98.06 186 GLY A O 1
ATOM 1466 N N . PHE A 1 187 ? -1.932 12.835 -0.542 1.00 98.56 187 PHE A N 1
ATOM 1467 C CA . PHE A 1 187 ? -1.957 11.766 0.458 1.00 98.56 187 PHE A CA 1
ATOM 1468 C C . PHE A 1 187 ? -1.964 12.354 1.877 1.00 98.56 187 PHE A C 1
ATOM 1470 O O . PHE A 1 187 ? -1.202 13.268 2.190 1.00 98.56 187 PHE A O 1
ATOM 1477 N N . THR A 1 188 ? -2.805 11.811 2.757 1.00 97.50 188 THR A N 1
ATOM 1478 C CA . THR A 1 188 ? -2.976 12.282 4.142 1.00 97.50 188 THR A CA 1
ATOM 1479 C C . THR A 1 188 ? -2.094 11.543 5.145 1.00 97.50 188 THR A C 1
ATOM 1481 O O . THR A 1 188 ? -1.974 11.967 6.291 1.00 97.50 188 THR A O 1
ATOM 1484 N N . GLY A 1 189 ? -1.476 10.433 4.741 1.00 97.38 189 GLY A N 1
ATOM 1485 C CA . GLY A 1 189 ? -0.517 9.701 5.560 1.00 97.38 189 GLY A CA 1
ATOM 1486 C C . GLY A 1 189 ? 0.298 8.713 4.742 1.00 97.38 189 GLY A C 1
ATOM 1487 O O . GLY A 1 189 ? -0.113 8.298 3.658 1.00 97.38 189 GLY A O 1
ATOM 1488 N N . ALA A 1 190 ? 1.459 8.338 5.274 1.00 97.75 190 ALA A N 1
ATOM 1489 C CA . ALA A 1 190 ? 2.335 7.374 4.635 1.00 97.75 190 ALA A CA 1
ATOM 1490 C C . ALA A 1 190 ? 3.047 6.464 5.643 1.00 97.75 190 ALA A C 1
ATOM 1492 O O . ALA A 1 190 ? 3.303 6.881 6.774 1.00 97.75 190 ALA A O 1
ATOM 1493 N N . CYS A 1 191 ? 3.389 5.240 5.235 1.00 97.12 191 CYS A N 1
ATOM 1494 C CA . CYS A 1 191 ? 4.144 4.280 6.046 1.00 97.12 191 CYS A CA 1
ATOM 1495 C C . CYS A 1 191 ? 5.520 3.941 5.453 1.00 97.12 191 CYS A C 1
ATOM 1497 O O . CYS A 1 191 ? 5.740 4.044 4.248 1.00 97.12 191 CYS A O 1
ATOM 1499 N N . THR A 1 192 ? 6.442 3.538 6.333 1.00 96.94 192 THR A N 1
ATOM 1500 C CA . THR A 1 192 ? 7.824 3.120 6.022 1.00 96.94 192 THR A CA 1
ATOM 1501 C C . THR A 1 192 ? 8.083 1.726 6.608 1.00 96.94 192 THR A C 1
ATOM 1503 O O . THR A 1 192 ? 7.231 1.187 7.312 1.00 96.94 192 THR A O 1
ATOM 1506 N N . THR A 1 193 ? 9.281 1.177 6.406 1.00 94.25 193 THR A N 1
ATOM 1507 C CA . THR A 1 193 ? 9.722 -0.106 6.986 1.00 94.25 193 THR A CA 1
ATOM 1508 C C . THR A 1 193 ? 10.383 0.032 8.368 1.00 94.25 193 THR A C 1
ATOM 1510 O O . THR A 1 193 ? 10.829 -0.962 8.946 1.00 94.25 193 THR A O 1
ATOM 1513 N N . LYS A 1 194 ? 10.452 1.247 8.942 1.00 91.69 194 LYS A N 1
ATOM 1514 C CA . LYS A 1 194 ? 11.016 1.465 10.285 1.00 91.69 194 LYS A CA 1
ATOM 1515 C C . LYS A 1 194 ? 10.158 0.770 11.344 1.00 91.69 194 LYS A C 1
ATOM 1517 O O . LYS A 1 194 ? 8.972 1.060 11.479 1.00 91.69 194 LYS A O 1
ATOM 1522 N N . SER A 1 195 ? 10.782 -0.125 12.107 1.00 88.94 195 SER A N 1
ATOM 1523 C CA . SER A 1 195 ? 10.156 -0.769 13.268 1.00 88.94 195 SER A CA 1
ATOM 1524 C C . SER A 1 195 ? 10.011 0.215 14.434 1.00 88.94 195 SER A C 1
ATOM 1526 O O . SER A 1 195 ? 10.805 1.153 14.547 1.00 88.94 195 SER A O 1
ATOM 1528 N N . GLY A 1 196 ? 9.020 -0.013 15.298 1.00 74.38 196 GLY A N 1
ATOM 1529 C CA . GLY A 1 196 ? 8.726 0.798 16.483 1.00 74.38 196 GLY A CA 1
ATOM 1530 C C . GLY A 1 196 ? 8.292 -0.043 17.671 1.00 74.38 196 GLY A C 1
ATOM 1531 O O . GLY A 1 196 ? 8.029 -1.251 17.469 1.00 74.38 196 GLY A O 1
#

Secondary structure (DSSP, 8-state):
-BSEESS-SSTTTTTTTEE-HHHHHHHHHHHHHTT-EE--HHHHHHHHHHTPPPPTTEE--EE-TTBHHIIIIIHHHHHHTT---EEEE-GGGTTSB-GGGGGGTPPP-BB--HHHHHHHHHTTPEEEE--SS---TTTS-HHHHHHHHHHHHHHHHHHH-----EEE-GGG---SSHHHHHHHTT-SEEE-S---

Nearest PDB structures (foldseek):
  6dq3-assembly2_B  TM=9.028E-01  e=1.170E-12  Streptococcus pyogenes
  4u10-assembly2_B  TM=8.020E-01  e=2.392E-12  Aggregatibacter actinomycetemcomitans
  3vus-assembly1_A  TM=8.210E-01  e=3.708E-11  Escherichia coli K-12
  6hm9-assembly1_A  TM=8.527E-01  e=7.056E-06  Bacillus anthracis
  7bkf-assembly1_A  TM=8.529E-01  e=9.506E-06  Bacillus anthracis

Solvent-accessible surface area (b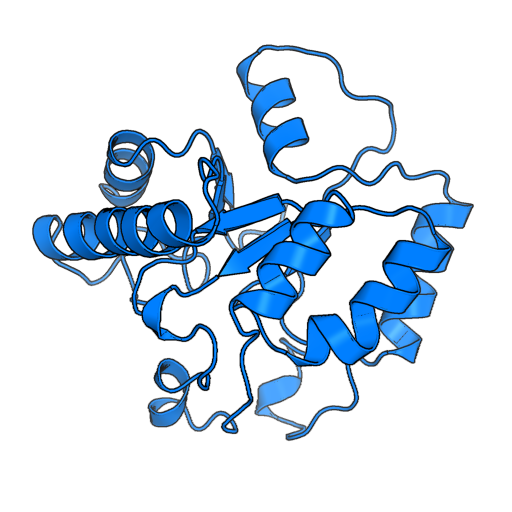ackbone atoms only — not comparable to full-atom values): 10456 Å² total; per-residue (Å²): 119,48,40,40,29,31,80,71,91,43,77,78,77,31,65,86,45,45,38,39,41,69,58,49,47,52,52,52,52,48,42,54,75,71,57,45,40,56,35,29,50,56,60,55,42,50,23,71,76,72,72,49,85,73,66,80,56,60,46,60,43,38,28,40,69,31,38,36,43,30,55,77,41,41,45,63,55,30,57,78,67,73,39,33,28,22,37,20,33,21,45,74,29,54,58,39,41,52,66,76,42,51,85,77,68,46,81,85,43,56,22,37,33,71,68,56,54,53,50,43,43,75,66,57,29,38,64,26,33,21,31,21,72,58,55,63,45,54,78,45,57,67,72,57,36,39,51,34,45,38,50,19,44,50,59,46,29,74,75,70,76,52,82,54,41,30,36,41,40,41,95,36,47,67,37,94,61,42,63,58,42,46,43,72,63,59,32,78,39,72,50,58,70,78,83,130

Radius of gyration: 16.15 Å; Cα contacts (8 Å, |Δi|>4): 371; chains: 1; bounding box: 34×39×37 Å

Foldseek 3Di:
DAAAEDDDPDCPVCVPHYDYLVRLLVVLVVLVVVVAAEAEPLVVLCCVVVVNDDDPNYDAAEYEAQFPNCVVRVVVSCLVSLHAHEYAHQLQLAQHWLVVCVVVPDDTGHGHHLVVVLVSVVSVYAYAHAWNNLDQQQPDDPVVSLCRLLVSQVSNCVSNVDHHQEYEYRQLHHHPCNVVSNVVSPHSYYGGPDDD

pLDDT: mean 94.62, std 7.69, range [59.34, 98.81]